Protein AF-A0A068RTN6-F1 (afdb_monomer)

Solvent-accessible surface area (backbone atoms only — not comparable to full-atom values): 18564 Å² total; per-residue (Å²): 133,87,82,90,82,88,88,78,90,79,86,88,81,88,90,86,81,79,85,81,92,81,84,91,81,90,83,84,84,83,82,92,77,91,77,90,82,90,79,81,89,78,81,76,78,73,76,80,74,78,70,85,83,72,58,65,70,59,55,52,50,49,55,50,52,51,49,54,52,50,51,51,49,50,54,51,52,50,50,53,52,51,50,54,56,49,63,71,66,50,88,75,77,52,70,68,55,55,56,52,48,52,60,46,50,57,50,50,53,50,49,50,52,50,53,51,52,57,46,75,76,41,102,64,98,66,83,78,83,76,68,75,70,85,63,46,44,30,40,40,31,27,78,47,82,77,77,98,52,61,65,68,47,62,47,50,33,48,73,68,58,42,80,54,67,35,20,30,36,75,42,68,64,43,73,67,49,52,58,50,48,68,66,44,46,95,37,45,48,42,31,68,62,45,68,68,52,50,45,47,46,45,69,77,46,32,29,30,71,56,95,88,37,84,40,69,68,81,53,44,66,68,40,29,78,75,33,38,95,77,72,31,51,41,67,68,48,51,45,49,29,56,70,64,50,40,96,60,30,69,58,56,49,66,52,42,49,58,29,74,44,49,80,56,56,68,74,56,58,63,48,52,58,50,49,71,64,73,50,77,78,87,64,80,81,66,82,51,64,46,55,61,50,48,69,46,21,109

pLDDT: mean 75.62, std 21.35, range [28.97, 96.38]

Foldseek 3Di:
DDDDDDDDDDDDDDDDDDDDDDDDDDDDDDDDDDDDDDDDDDPPPDDPPPPDDDDVVVVVVVVVVVVVVVVVVVVVVVVVVVVVVVVVVQPDDDVVNVVVVVVVVVVVVVVVVVVVVVPVVDDDDDDPPPVVLPKAKKKKFFADDCPPHDVVLCVLCVVQLNNDHGWIAIDIDDPVVVVSCVSNVVGMAMDGEDLVLLVCQLQVFWWFQDPNDTDHPDDLVVVCVQCVVVSRRGPVSLSVCSNSVDPCVVSSRNGTHTGRWANFDPVVVVVVVVVVVVVPPDDDPNDDPVNVRRVRRD

Nearest PDB structures (foldseek):
  8q87-assembly1_BF  TM=8.162E-01  e=2.695E-19  Gallus gallus
  8b2l-assembly1_q3  TM=7.891E-01  e=5.627E-19  Nicotiana tabacum
  8fkt-assembly1_SD  TM=7.787E-01  e=1.105E-18  Homo sapiens
  8p8u-assembly1_LK  TM=7.160E-01  e=3.036E-17  Saccharomyces cerevisiae
  8ia0-assembly1_CM  TM=6.348E-01  e=5.983E-19  Thermochaetoides thermophila DSM 1495

Structure (mmCIF, N/CA/C/O backbone):
data_AF-A0A068RTN6-F1
#
_entry.id   AF-A0A068RTN6-F1
#
loop_
_atom_site.group_PDB
_atom_site.id
_atom_site.type_symbol
_atom_site.label_atom_id
_atom_site.label_alt_id
_atom_site.label_comp_id
_atom_site.label_asym_id
_atom_site.label_entity_id
_atom_site.label_seq_id
_atom_site.pdbx_PDB_ins_code
_atom_site.Cartn_x
_atom_site.Cartn_y
_atom_site.Cartn_z
_atom_site.occupancy
_atom_site.B_iso_or_equiv
_atom_site.auth_seq_id
_atom_site.auth_comp_id
_atom_site.auth_asym_id
_atom_site.auth_atom_id
_atom_site.pdbx_PDB_model_num
ATOM 1 N N . MET A 1 1 ? -37.145 46.864 -20.598 1.00 44.88 1 MET A N 1
ATOM 2 C CA . MET A 1 1 ? -38.057 46.212 -19.637 1.00 44.88 1 MET A CA 1
ATOM 3 C C . MET A 1 1 ? -37.202 45.600 -18.519 1.00 44.88 1 MET A C 1
ATOM 5 O O . MET A 1 1 ? -36.746 44.483 -18.681 1.00 44.88 1 MET A O 1
ATOM 9 N N . VAL A 1 2 ? -36.784 46.260 -17.435 1.00 38.56 2 VAL A N 1
ATOM 10 C CA . VAL A 1 2 ? -37.154 47.549 -16.811 1.00 38.56 2 VAL A CA 1
ATOM 11 C C . VAL A 1 2 ? -38.647 47.688 -16.518 1.00 38.56 2 VAL A C 1
ATOM 13 O O . VAL A 1 2 ? -39.388 48.121 -17.389 1.00 38.56 2 VAL A O 1
ATOM 16 N N . HIS A 1 3 ? -39.036 47.254 -15.318 1.00 37.78 3 HIS A N 1
ATOM 17 C CA . HIS A 1 3 ? -39.884 47.914 -14.305 1.00 37.78 3 HIS A CA 1
ATOM 18 C C . HIS A 1 3 ? -39.910 46.931 -13.109 1.00 37.78 3 HIS A C 1
ATOM 20 O O . HIS A 1 3 ? -40.143 45.749 -13.321 1.00 37.78 3 HIS A O 1
ATOM 26 N N . SER A 1 4 ? -39.468 47.222 -11.881 1.00 36.88 4 SER A N 1
ATOM 27 C CA . SER A 1 4 ? -39.657 48.368 -10.973 1.00 36.88 4 SER A CA 1
ATOM 28 C C . SER A 1 4 ? -41.044 48.426 -10.316 1.00 36.88 4 SER A C 1
ATOM 30 O O . SER A 1 4 ? -41.956 49.028 -10.870 1.00 36.88 4 SER A O 1
ATOM 32 N N . GLN A 1 5 ? -41.152 47.879 -9.103 1.00 41.69 5 GLN A N 1
ATOM 33 C CA . GLN A 1 5 ? -41.970 48.374 -7.980 1.00 41.69 5 GLN A CA 1
ATOM 34 C C . GLN A 1 5 ? -41.520 47.584 -6.735 1.00 41.69 5 GLN A C 1
ATOM 36 O O . GLN A 1 5 ? -41.521 46.361 -6.734 1.00 41.69 5 GLN A O 1
ATOM 41 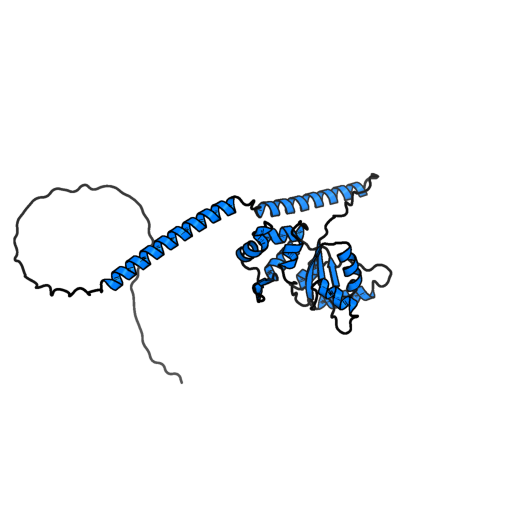N N . GLN A 1 6 ? -40.767 48.222 -5.836 1.00 38.94 6 GLN A N 1
ATOM 42 C CA . GLN A 1 6 ? -41.268 48.953 -4.662 1.00 38.94 6 GLN A CA 1
ATOM 43 C C . GLN A 1 6 ? -41.798 48.030 -3.554 1.00 38.94 6 GLN A C 1
ATOM 45 O O . GLN A 1 6 ? -42.938 47.590 -3.604 1.00 38.94 6 GLN A O 1
ATOM 50 N N . GLN A 1 7 ? -41.019 47.899 -2.478 1.00 41.38 7 GLN A N 1
ATOM 51 C CA . GLN A 1 7 ? -41.451 48.416 -1.176 1.00 41.38 7 GLN A CA 1
ATOM 52 C C . GLN A 1 7 ? -40.235 48.740 -0.295 1.00 41.38 7 GLN A C 1
ATOM 54 O O . GLN A 1 7 ? -39.154 48.175 -0.451 1.00 41.38 7 GLN A O 1
ATOM 59 N N . GLN A 1 8 ? -40.405 49.743 0.559 1.00 40.31 8 GLN A N 1
ATOM 60 C CA . GLN A 1 8 ? -39.373 50.401 1.358 1.00 40.31 8 GLN A CA 1
ATOM 61 C C . GLN A 1 8 ? -39.657 50.176 2.849 1.00 40.31 8 GLN A C 1
ATOM 63 O O . GLN A 1 8 ? -40.813 50.289 3.232 1.00 40.31 8 GLN A O 1
ATOM 68 N N . GLN A 1 9 ? -38.586 50.051 3.654 1.00 39.97 9 GLN A N 1
ATOM 69 C CA . GLN A 1 9 ? -38.482 50.599 5.028 1.00 39.97 9 GLN A CA 1
ATOM 70 C C . GLN A 1 9 ? -39.382 49.970 6.137 1.00 39.97 9 GLN A C 1
ATOM 72 O O . GLN A 1 9 ? -40.450 49.453 5.856 1.00 39.97 9 GLN A O 1
ATOM 77 N N . LEU A 1 10 ? -39.034 49.941 7.438 1.00 37.03 10 LEU A N 1
ATOM 78 C CA . LEU A 1 10 ? -37.830 50.323 8.212 1.00 37.03 10 LEU A CA 1
ATOM 79 C C . LEU A 1 10 ? -37.828 49.584 9.583 1.00 37.03 10 LEU A C 1
ATOM 81 O O . LEU A 1 10 ? -38.892 49.240 10.075 1.00 37.03 10 LEU A O 1
ATOM 85 N N . GLN A 1 11 ? -36.641 49.474 10.210 1.00 36.41 11 GLN A N 1
ATOM 86 C CA . GLN A 1 11 ? -36.369 49.447 11.676 1.00 36.41 11 GLN A CA 1
ATOM 87 C C . GLN A 1 11 ? -36.953 48.306 12.556 1.00 36.41 11 GLN A C 1
ATOM 89 O O . GLN A 1 11 ? -38.152 48.100 12.638 1.00 36.41 11 GLN A O 1
ATOM 94 N N . SER A 1 12 ? -36.075 47.472 13.143 1.00 31.28 12 SER A N 1
ATOM 95 C CA . SER A 1 12 ? -35.595 47.492 14.559 1.00 31.28 12 SER A CA 1
ATOM 96 C C . SER A 1 12 ? -36.450 46.555 15.452 1.00 31.28 12 SER A C 1
ATOM 98 O O . SER A 1 12 ? -37.583 46.267 15.105 1.00 31.28 12 SER A O 1
ATOM 100 N N . VAL A 1 13 ? -35.992 45.892 16.525 1.00 35.22 13 VAL A N 1
ATOM 101 C CA . VAL A 1 13 ? -34.983 46.184 17.565 1.00 35.22 13 VAL A CA 1
ATOM 102 C C . VAL A 1 13 ? -34.204 44.898 17.966 1.00 35.22 13 VAL A C 1
ATOM 104 O O . VAL A 1 13 ? -34.624 43.785 17.671 1.00 35.22 13 VAL A O 1
ATOM 107 N N . ALA A 1 14 ? -33.051 45.085 18.619 1.00 32.44 14 ALA A N 1
ATOM 108 C CA . ALA A 1 14 ? -32.064 44.117 19.133 1.00 32.44 14 ALA A CA 1
ATOM 109 C C . ALA A 1 14 ? -32.570 42.897 19.955 1.00 32.44 14 ALA A C 1
ATOM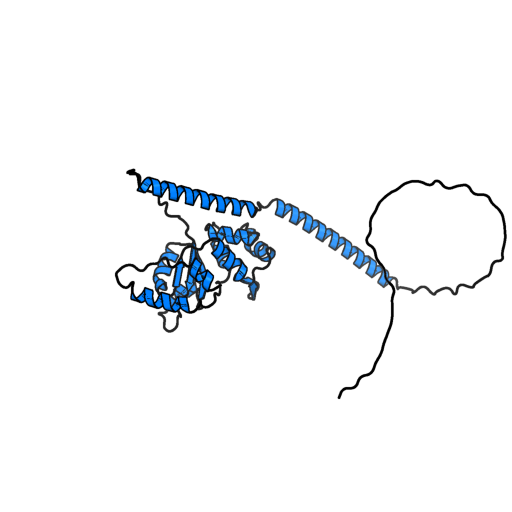 111 O O . ALA A 1 14 ? -33.680 42.922 20.472 1.00 32.44 14 ALA A O 1
ATOM 112 N N . PHE A 1 15 ? -31.684 41.914 20.227 1.00 28.97 15 PHE A N 1
ATOM 113 C CA . PHE A 1 15 ? -31.093 41.778 21.581 1.00 28.97 15 PHE A CA 1
ATOM 114 C C . PHE A 1 15 ? -29.848 40.868 21.700 1.00 28.97 15 PHE A C 1
ATOM 116 O O . PHE A 1 15 ? -29.641 39.938 20.925 1.00 28.97 15 PHE A O 1
ATOM 123 N N . ILE A 1 16 ? -29.025 41.187 22.712 1.00 36.09 16 ILE A N 1
ATOM 124 C CA . ILE A 1 16 ? -27.698 40.642 23.074 1.00 36.09 16 ILE A CA 1
ATOM 125 C C . ILE A 1 16 ? -27.728 40.476 24.618 1.00 36.09 16 ILE A C 1
ATOM 127 O O . ILE A 1 16 ? -28.212 41.367 25.309 1.00 36.09 16 ILE A O 1
ATOM 131 N N . SER A 1 17 ? -27.326 39.366 25.250 1.00 33.50 17 SER A N 1
ATOM 132 C CA . SER A 1 17 ? -25.929 38.912 25.381 1.00 33.50 17 SER A CA 1
ATOM 133 C C . SER A 1 17 ? -25.796 37.429 25.782 1.00 33.50 17 SER A C 1
ATOM 135 O O . SER A 1 17 ? -26.765 36.761 26.129 1.00 33.50 17 SER A O 1
ATOM 137 N N . CYS A 1 18 ? -24.551 36.950 25.817 1.00 32.25 18 CYS A N 1
ATOM 138 C CA . CYS A 1 18 ? -24.090 35.806 26.604 1.00 32.25 18 CYS A CA 1
ATOM 139 C C . CYS A 1 18 ? -24.438 35.868 28.113 1.00 32.25 18 CYS A C 1
ATOM 141 O O . CYS A 1 18 ? -24.550 36.940 28.702 1.00 32.25 18 CYS A O 1
ATOM 143 N N . CYS A 1 19 ? -24.426 34.687 28.745 1.00 35.31 19 CYS A N 1
ATOM 144 C CA . CYS A 1 19 ? -24.025 34.436 30.144 1.00 35.31 19 CYS A CA 1
ATOM 145 C C . CYS A 1 19 ? -22.743 35.217 30.554 1.00 35.31 19 CYS A C 1
ATOM 147 O O . CYS A 1 19 ? -21.896 35.431 29.681 1.00 35.31 19 CYS A O 1
ATOM 149 N N . PRO A 1 20 ? -22.519 35.554 31.852 1.00 43.19 20 PRO A N 1
ATOM 150 C CA . PRO A 1 20 ? -22.171 34.505 32.824 1.00 43.19 20 PRO A CA 1
ATOM 151 C C . PRO A 1 20 ? -22.605 34.670 34.298 1.00 43.19 20 PRO A C 1
ATOM 153 O O . PRO A 1 20 ? -22.901 35.744 34.807 1.00 43.19 20 PRO A O 1
ATOM 156 N N . SER A 1 21 ? -22.526 33.529 34.988 1.00 38.50 21 SER A N 1
ATOM 157 C CA . SER A 1 21 ? -22.475 33.345 36.446 1.00 38.50 21 SER A CA 1
ATOM 158 C C . SER A 1 21 ? -21.591 34.355 37.190 1.00 38.50 21 SER A C 1
ATOM 160 O O . SER A 1 21 ? -20.412 34.478 36.859 1.00 38.50 21 SER A O 1
ATOM 162 N N . SER A 1 22 ? -22.102 34.935 38.285 1.00 34.31 22 SER A N 1
ATOM 163 C CA . SER A 1 22 ? -21.382 35.012 39.572 1.00 34.31 22 SER A CA 1
ATOM 164 C C . SER A 1 22 ? -22.280 35.517 40.723 1.00 34.31 22 SER A C 1
ATOM 166 O O . SER A 1 22 ? -23.360 36.046 40.491 1.00 34.31 22 SER A O 1
ATOM 168 N N . TYR A 1 23 ? -21.792 35.339 41.957 1.00 39.31 23 TYR A N 1
ATOM 169 C CA . TYR A 1 23 ? -22.288 35.883 43.234 1.00 39.31 23 TYR A CA 1
ATOM 170 C C . TYR A 1 23 ? -23.652 35.429 43.779 1.00 39.31 23 TYR A C 1
ATOM 172 O O . TYR A 1 23 ? -24.703 36.018 43.554 1.00 39.31 23 TYR A O 1
ATOM 180 N N . ALA A 1 24 ? -23.569 34.450 44.684 1.00 39.75 24 ALA A N 1
ATOM 181 C CA . ALA A 1 24 ? -24.493 34.330 45.803 1.00 39.75 24 ALA A CA 1
ATOM 182 C C . ALA A 1 24 ? -24.122 35.326 46.918 1.00 39.75 24 ALA A C 1
ATOM 184 O O . ALA A 1 24 ? -22.933 35.462 47.221 1.00 39.75 24 ALA A O 1
ATOM 185 N N . LYS A 1 25 ? -25.142 35.922 47.558 1.00 39.44 25 LYS A N 1
ATOM 186 C CA . LYS A 1 25 ? -25.285 36.279 48.993 1.00 39.44 25 LYS A CA 1
ATOM 187 C C . LYS A 1 25 ? -26.151 37.531 49.176 1.00 39.44 25 LYS A C 1
ATOM 189 O O . LYS A 1 25 ? -26.137 38.419 48.335 1.00 39.44 25 LYS A O 1
ATOM 194 N N . PHE A 1 26 ? -26.733 37.607 50.376 1.00 38.22 26 PHE A N 1
ATOM 195 C CA . PHE A 1 26 ? -27.259 38.806 51.034 1.00 38.22 26 PHE A CA 1
ATOM 196 C C . PHE A 1 26 ? -28.654 39.269 50.580 1.00 38.22 26 PHE A C 1
ATOM 198 O O . PHE A 1 26 ? -28.815 39.767 49.474 1.00 38.22 26 PHE A O 1
ATOM 205 N N . TRP A 1 27 ? -29.643 39.058 51.458 1.00 39.50 27 TRP A N 1
ATOM 206 C CA . TRP A 1 27 ? -30.611 40.035 51.995 1.00 39.50 27 TRP A CA 1
ATOM 207 C C . TRP A 1 27 ? -31.752 39.258 52.677 1.00 39.50 27 TRP A C 1
ATOM 209 O O . TRP A 1 27 ? -32.522 38.564 52.014 1.00 39.50 27 TRP A O 1
ATOM 219 N N . ASP A 1 28 ? -31.830 39.350 54.006 1.00 37.94 28 ASP A N 1
ATOM 220 C CA . ASP A 1 28 ? -32.907 38.760 54.813 1.00 37.94 28 ASP A CA 1
ATOM 221 C C . ASP A 1 28 ? -34.218 39.570 54.682 1.00 37.94 28 ASP A C 1
ATOM 223 O O . ASP A 1 28 ? -34.170 40.776 54.415 1.00 37.94 28 ASP A O 1
ATOM 227 N N . PRO A 1 29 ? -35.403 38.952 54.863 1.00 58.12 29 PRO A N 1
ATOM 228 C CA . PRO A 1 29 ? -36.685 39.630 54.674 1.00 58.12 29 PRO A CA 1
ATOM 229 C C . PRO A 1 29 ? -37.102 40.478 55.898 1.00 58.12 29 PRO A C 1
ATOM 231 O O . PRO A 1 29 ? -37.049 39.984 57.027 1.00 58.12 29 PRO A O 1
ATOM 234 N N . PRO A 1 30 ? -37.597 41.718 55.710 1.00 52.94 30 PRO A N 1
ATOM 235 C CA . PRO A 1 30 ? -38.242 42.491 56.772 1.00 52.94 30 PRO A CA 1
ATOM 236 C C . PRO A 1 30 ? -39.705 42.043 57.009 1.00 52.94 30 PRO A C 1
ATOM 238 O O . PRO A 1 30 ? -40.315 41.420 56.136 1.00 52.94 30 PRO A O 1
ATOM 241 N N . PRO A 1 31 ? -40.280 42.323 58.197 1.00 48.31 31 PRO A N 1
ATOM 242 C CA . PRO A 1 31 ? -41.455 41.610 58.700 1.00 48.31 31 PRO A CA 1
ATOM 243 C C . PRO A 1 31 ? -42.811 42.148 58.218 1.00 48.31 31 PRO A C 1
ATOM 245 O O . PRO A 1 31 ? -42.971 43.314 57.860 1.00 48.31 31 PRO A O 1
ATOM 248 N N . PHE A 1 32 ? -43.816 41.273 58.309 1.00 38.72 32 PHE A N 1
ATOM 249 C CA . PHE A 1 32 ? -45.231 41.577 58.106 1.00 38.72 32 PHE A CA 1
ATOM 250 C C . PHE A 1 32 ? -45.738 42.678 59.051 1.00 38.72 32 PHE A C 1
ATOM 252 O O . PHE A 1 32 ? -45.597 42.572 60.270 1.00 38.72 32 PHE A O 1
ATOM 259 N N . LEU A 1 33 ? -46.468 43.646 58.494 1.00 43.72 33 LEU A N 1
ATOM 260 C CA . LEU A 1 33 ? -47.461 44.443 59.214 1.00 43.72 33 LEU A CA 1
ATOM 261 C C . LEU A 1 33 ? -48.783 44.396 58.442 1.00 43.72 33 LEU A C 1
ATOM 263 O O . LEU A 1 33 ? -48.839 44.729 57.260 1.00 43.72 33 LEU A O 1
ATOM 267 N N . ASN A 1 34 ? -49.842 43.955 59.120 1.00 43.91 34 ASN A N 1
ATOM 268 C CA . ASN A 1 34 ? -51.185 43.871 58.555 1.00 43.91 34 ASN A CA 1
ATOM 269 C C . ASN A 1 34 ? -51.819 45.263 58.442 1.00 43.91 34 ASN A C 1
ATOM 271 O O . ASN A 1 34 ? -51.864 45.995 59.431 1.00 43.91 34 ASN A O 1
ATOM 275 N N . SER A 1 35 ? -52.483 45.548 57.323 1.00 35.19 35 SER A N 1
ATOM 276 C CA . SER A 1 35 ? -53.719 46.331 57.366 1.00 35.19 35 SER A CA 1
ATOM 277 C C . SER A 1 35 ? -54.722 45.836 56.322 1.00 35.19 35 SER A C 1
ATOM 279 O O . SER A 1 35 ? -54.377 45.450 55.206 1.00 35.19 35 SER A O 1
ATOM 281 N N . PHE A 1 36 ? -55.984 45.782 56.741 1.00 42.81 36 PHE A N 1
ATOM 282 C CA . PHE A 1 36 ? -57.127 45.448 55.899 1.00 42.81 36 PHE A CA 1
ATOM 283 C C . PHE A 1 36 ? -57.374 46.563 54.881 1.00 42.81 36 PHE A C 1
ATOM 285 O O . PHE A 1 36 ? -57.468 47.711 55.297 1.00 42.81 36 PHE A O 1
ATOM 292 N N . TYR A 1 37 ? -57.674 46.213 53.627 1.00 43.81 37 TYR A N 1
ATOM 293 C CA . TYR A 1 37 ? -58.760 46.861 52.882 1.00 43.81 37 TYR A CA 1
ATOM 294 C C . TYR A 1 37 ? -59.428 45.861 51.935 1.00 43.81 37 TYR A C 1
ATOM 296 O O . TYR A 1 37 ? -58.786 45.236 51.094 1.00 43.81 37 TYR A O 1
ATOM 304 N N . SER A 1 38 ? -60.738 45.703 52.098 1.00 44.56 38 SER A N 1
ATOM 305 C CA . SER A 1 38 ? -61.598 44.852 51.279 1.00 44.56 38 SER A CA 1
ATOM 306 C C . SER A 1 38 ? -62.104 45.602 50.047 1.00 44.56 38 SER A C 1
ATOM 308 O O . SER A 1 38 ? -62.716 46.661 50.195 1.00 44.56 38 SER A O 1
ATOM 310 N N . LEU A 1 39 ? -61.953 45.019 48.858 1.00 43.75 39 LEU A N 1
ATOM 311 C CA . LEU A 1 39 ? -62.672 45.421 47.645 1.00 43.75 39 LEU A CA 1
ATOM 312 C C . LEU A 1 39 ? -63.249 44.178 46.936 1.00 43.75 39 LEU A C 1
ATOM 314 O O . LEU A 1 39 ? -62.760 43.069 47.167 1.00 43.75 39 LEU A O 1
ATOM 318 N N . PRO A 1 40 ? -64.356 44.324 46.181 1.00 45.12 40 PRO A N 1
ATOM 319 C CA . PRO A 1 40 ? -65.332 43.248 46.030 1.00 45.12 40 PRO A CA 1
ATOM 320 C C . PRO A 1 40 ? -64.995 42.203 44.962 1.00 45.12 40 PRO A C 1
ATOM 322 O O . PRO A 1 40 ? -64.323 42.461 43.965 1.00 45.12 40 PRO A O 1
ATOM 325 N N . LEU A 1 41 ? -65.561 41.016 45.176 1.00 42.28 41 LEU A N 1
ATOM 326 C CA . LEU A 1 41 ? -65.465 39.842 44.318 1.00 42.28 41 LEU A CA 1
ATOM 327 C C . LEU A 1 41 ? -66.185 40.073 42.973 1.00 42.28 41 LEU A C 1
ATOM 329 O O . LEU A 1 41 ? -67.397 39.885 42.870 1.00 42.28 41 LEU A O 1
ATOM 333 N N . ILE A 1 42 ? -65.448 40.453 41.927 1.00 46.66 42 ILE A N 1
ATOM 334 C CA . ILE A 1 42 ? -65.961 40.427 40.550 1.00 46.66 42 ILE A CA 1
ATOM 335 C C . ILE A 1 42 ? -65.897 38.979 40.060 1.00 46.66 42 ILE A C 1
ATOM 337 O O . ILE A 1 42 ? -64.823 38.461 39.758 1.00 46.66 42 ILE A O 1
ATOM 341 N N . SER A 1 43 ? -67.052 38.318 39.975 1.00 44.88 43 SER A N 1
ATOM 342 C CA . SER A 1 43 ? -67.176 36.973 39.413 1.00 44.88 43 SER A CA 1
ATOM 343 C C . SER A 1 43 ? -67.067 37.006 37.886 1.00 44.88 43 SER A C 1
ATOM 345 O O . SER A 1 43 ? -68.051 36.880 37.156 1.00 44.88 43 SER A O 1
ATOM 347 N N . THR A 1 44 ? -65.841 37.119 37.372 1.00 43.00 44 THR A N 1
ATOM 348 C CA . THR A 1 44 ? -65.567 36.668 36.007 1.00 43.00 44 THR A CA 1
ATOM 349 C C . THR A 1 44 ? -65.834 35.169 35.956 1.00 43.00 44 THR A C 1
ATOM 351 O O . THR A 1 44 ? -65.053 34.384 36.493 1.00 43.00 44 THR A O 1
ATOM 354 N N . MET A 1 45 ? -66.939 34.765 35.327 1.00 46.28 45 MET A N 1
ATOM 355 C CA . MET A 1 45 ? -67.154 33.366 34.975 1.00 46.28 45 MET A CA 1
ATOM 356 C C . MET A 1 45 ? -66.068 32.954 33.981 1.00 46.28 45 MET A C 1
ATOM 358 O O . MET A 1 45 ? -66.167 33.223 32.782 1.00 46.28 45 MET A O 1
ATOM 362 N N . GLU A 1 46 ? -65.011 32.318 34.484 1.00 54.66 46 GLU A N 1
ATOM 363 C CA . GLU A 1 46 ? -64.067 31.608 33.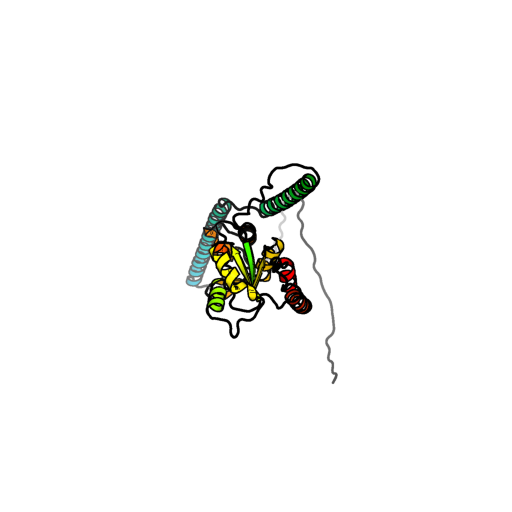637 1.00 54.66 46 GLU A CA 1
ATOM 364 C C . GLU A 1 46 ? -64.841 30.513 32.905 1.00 54.66 46 GLU A C 1
ATOM 366 O O . GLU A 1 46 ? -65.297 29.540 33.504 1.00 54.66 46 GLU A O 1
ATOM 371 N N . SER A 1 47 ? -65.017 30.685 31.594 1.00 56.00 47 SER A N 1
ATOM 372 C CA . SER A 1 47 ? -65.523 29.605 30.752 1.00 56.00 47 SER A CA 1
ATOM 373 C C . SER A 1 47 ? -64.587 28.407 30.899 1.00 56.00 47 SER A C 1
ATOM 375 O O . SER A 1 47 ? -63.404 28.494 30.558 1.00 56.00 47 SER A O 1
ATOM 377 N N . GLU A 1 48 ? -65.105 27.301 31.438 1.00 60.88 48 GLU A N 1
ATOM 378 C CA . GLU A 1 48 ? -64.329 26.080 31.634 1.00 60.88 48 GLU A CA 1
ATOM 379 C C . GLU A 1 48 ? -63.741 25.639 30.289 1.00 60.88 48 GLU A C 1
ATOM 381 O O . GLU A 1 48 ? -64.439 25.138 29.401 1.00 60.88 48 GLU A O 1
ATOM 386 N N . LYS A 1 49 ? -62.431 25.850 30.117 1.00 61.56 49 LYS A N 1
ATOM 387 C CA . LYS A 1 49 ? -61.710 25.440 28.912 1.00 61.56 49 LYS A CA 1
ATOM 388 C C . LYS A 1 49 ? -61.726 23.922 28.857 1.00 61.56 49 LYS A C 1
ATOM 390 O O . LYS A 1 49 ? -60.912 23.268 29.506 1.00 61.56 49 LYS A O 1
ATOM 395 N N . LYS A 1 50 ? -62.664 23.380 28.077 1.00 58.50 50 LYS A N 1
ATOM 396 C CA . LYS A 1 50 ? -62.867 21.946 27.855 1.00 58.50 50 LYS A CA 1
ATOM 397 C C . LYS A 1 50 ? -61.519 21.294 27.535 1.00 58.50 50 LYS A C 1
ATOM 399 O O . LYS A 1 50 ? -60.968 21.492 26.452 1.00 58.50 50 LYS A O 1
ATOM 404 N N . LEU A 1 51 ? -60.956 20.574 28.507 1.00 65.06 51 LEU A N 1
ATOM 405 C CA . LEU A 1 51 ? -59.631 19.977 28.372 1.00 65.06 51 LEU A CA 1
ATOM 406 C C . LEU A 1 51 ? -59.654 18.975 27.215 1.00 65.06 51 LEU A C 1
ATOM 408 O O . LEU A 1 51 ? -60.565 18.151 27.124 1.00 65.06 51 LEU A O 1
ATOM 412 N N . ASN A 1 52 ? -58.650 19.038 26.336 1.00 72.88 52 ASN A N 1
ATOM 413 C CA . ASN A 1 52 ? -58.531 18.110 25.213 1.00 72.88 52 ASN A CA 1
ATOM 414 C C . ASN A 1 52 ? -58.417 16.674 25.742 1.00 72.88 52 ASN A C 1
ATOM 416 O O . ASN A 1 52 ? -57.364 16.259 26.231 1.00 72.88 52 ASN A O 1
ATOM 420 N N . TYR A 1 53 ? -59.511 15.917 25.638 1.00 76.75 53 TYR A N 1
ATOM 421 C CA . TYR A 1 53 ? -59.592 14.540 26.105 1.00 76.75 53 TYR A CA 1
ATOM 422 C C . TYR A 1 53 ? -58.729 13.636 25.216 1.00 76.75 53 TYR A C 1
ATOM 424 O O . TYR A 1 53 ? -59.131 13.219 24.130 1.00 76.75 53 TYR A O 1
ATOM 432 N N . VAL A 1 54 ? -57.510 13.347 25.672 1.00 79.75 54 VAL A N 1
ATOM 433 C CA . VAL A 1 54 ? -56.619 12.392 25.007 1.00 79.75 54 VAL A CA 1
ATOM 434 C C . VAL A 1 54 ? -57.050 10.977 25.403 1.00 79.75 54 VAL A C 1
ATOM 436 O O . VAL A 1 54 ? -57.036 10.664 26.595 1.00 79.75 54 VAL A O 1
ATOM 439 N N . PRO A 1 55 ? -57.392 10.092 24.447 1.00 85.75 55 PRO A N 1
ATOM 440 C CA . PRO A 1 55 ? -57.846 8.747 24.771 1.00 85.75 55 PRO A CA 1
ATOM 441 C C . PRO A 1 55 ? -56.752 7.950 25.488 1.00 85.75 55 PRO A C 1
ATOM 443 O O . PRO A 1 55 ? -55.576 7.962 25.108 1.00 85.75 55 PRO A O 1
ATOM 446 N N . GLU A 1 56 ? -57.161 7.207 26.515 1.00 84.00 56 GLU A N 1
ATOM 447 C CA . GLU A 1 56 ? -56.274 6.481 27.430 1.00 84.00 56 GLU A CA 1
ATOM 448 C C . GLU A 1 56 ? -55.327 5.502 26.704 1.00 84.00 56 GLU A C 1
ATOM 450 O O . GLU A 1 56 ? -54.184 5.291 27.114 1.00 84.00 56 GLU A O 1
ATOM 455 N N . THR A 1 57 ? -55.764 4.949 25.570 1.00 86.25 57 THR A N 1
ATOM 456 C CA . THR A 1 57 ? -54.973 4.059 24.707 1.00 86.25 57 THR A CA 1
ATOM 457 C C . THR A 1 57 ? -53.738 4.744 24.112 1.00 86.25 57 THR A C 1
ATOM 459 O O . THR A 1 57 ? -52.679 4.118 24.025 1.00 86.25 57 THR A O 1
ATOM 462 N N . LEU A 1 58 ? -53.818 6.034 23.759 1.00 85.88 58 LEU A N 1
ATOM 463 C CA . LEU A 1 58 ? -52.661 6.813 23.304 1.00 85.88 58 LEU A CA 1
ATOM 464 C C . LEU A 1 58 ? -51.708 7.125 24.462 1.00 85.88 58 LEU A C 1
ATOM 466 O O . LEU A 1 58 ? -50.495 7.055 24.278 1.00 85.88 58 LEU A O 1
ATOM 470 N N . LEU A 1 59 ? -52.231 7.401 25.660 1.00 85.38 59 LEU A N 1
ATOM 471 C CA . LEU A 1 59 ? -51.412 7.612 26.860 1.00 85.38 59 LEU A CA 1
ATOM 472 C C . LEU A 1 59 ? -50.661 6.331 27.263 1.00 85.38 59 LEU A C 1
ATOM 474 O O . LEU A 1 59 ? -49.475 6.390 27.586 1.00 85.38 59 LEU A O 1
ATOM 478 N N . LYS A 1 60 ? -51.312 5.163 27.172 1.00 88.81 60 LYS A N 1
ATOM 479 C CA . LYS A 1 60 ? -50.681 3.846 27.373 1.00 88.81 60 LYS A CA 1
ATOM 480 C C . LYS A 1 60 ? -49.580 3.584 26.334 1.00 88.81 60 LYS A C 1
ATOM 482 O O . LYS A 1 60 ? -48.470 3.226 26.721 1.00 88.81 60 LYS A O 1
ATOM 487 N N . LYS A 1 61 ? -49.831 3.844 25.042 1.00 91.38 61 LYS A N 1
ATOM 488 C CA . LYS A 1 61 ? -48.812 3.716 23.976 1.00 91.38 61 LYS A CA 1
ATOM 489 C C . LYS A 1 61 ? -47.618 4.662 24.168 1.00 91.38 61 LYS A C 1
ATOM 491 O O . LYS A 1 61 ? -46.486 4.220 24.006 1.00 91.38 61 LYS A O 1
ATOM 496 N N . ARG A 1 62 ? -47.841 5.924 24.560 1.00 91.06 62 ARG A N 1
ATOM 497 C CA . ARG A 1 62 ? -46.756 6.878 24.874 1.00 91.06 62 ARG A CA 1
ATOM 498 C C . ARG A 1 62 ? -45.867 6.360 26.004 1.00 91.06 62 ARG A C 1
ATOM 500 O O . ARG A 1 62 ? -44.669 6.230 25.794 1.00 91.06 62 ARG A O 1
ATOM 507 N N . LYS A 1 63 ? -46.457 5.926 27.125 1.00 93.50 63 LYS A N 1
ATOM 508 C CA . LYS A 1 63 ? -45.714 5.340 28.257 1.00 93.50 63 LYS A CA 1
ATOM 509 C C . LYS A 1 63 ? -44.914 4.087 27.877 1.00 93.50 63 LYS A C 1
ATOM 511 O O . LYS A 1 63 ? -43.817 3.896 28.393 1.00 93.50 63 LYS A O 1
ATOM 516 N N . ILE A 1 64 ? -45.435 3.232 26.991 1.00 93.44 64 ILE A N 1
ATOM 517 C CA . ILE A 1 64 ? -44.700 2.059 26.479 1.00 93.44 64 ILE A CA 1
ATOM 518 C C . ILE A 1 64 ? -43.508 2.503 25.620 1.00 93.44 64 ILE A C 1
ATOM 520 O O . ILE A 1 64 ? -42.395 2.038 25.846 1.00 93.44 64 ILE A O 1
ATOM 524 N N . ASN A 1 65 ? -43.713 3.440 24.691 1.00 92.75 65 ASN A N 1
ATOM 525 C CA . ASN A 1 65 ? -42.646 3.954 23.830 1.00 92.75 65 ASN A CA 1
ATOM 526 C C . ASN A 1 65 ? -41.563 4.705 24.626 1.00 92.75 65 ASN A C 1
ATOM 528 O O . ASN A 1 65 ? -40.381 4.548 24.339 1.00 92.75 65 ASN A O 1
ATOM 532 N N . GLU A 1 66 ? -41.948 5.482 25.641 1.00 92.31 66 GLU A N 1
ATOM 533 C CA . GLU A 1 66 ? -41.033 6.168 26.563 1.00 92.31 66 GLU A CA 1
ATOM 534 C C . GLU A 1 66 ? -40.181 5.166 27.353 1.00 92.31 66 GLU A C 1
ATOM 536 O O . GLU A 1 66 ? -38.960 5.308 27.398 1.00 92.31 66 GLU A O 1
ATOM 541 N N . ARG A 1 67 ? -40.791 4.109 27.912 1.00 91.88 67 ARG A N 1
ATOM 542 C CA . ARG A 1 67 ? -40.063 3.028 28.602 1.00 91.88 67 ARG A CA 1
ATOM 543 C C . ARG A 1 67 ? -39.100 2.306 27.664 1.00 91.88 67 ARG A C 1
ATOM 545 O O . ARG A 1 67 ? -37.918 2.222 27.977 1.00 91.88 67 ARG A O 1
ATOM 552 N N . ALA A 1 68 ? -39.563 1.892 26.485 1.00 92.38 68 ALA A N 1
ATOM 553 C CA . ALA A 1 68 ? -38.723 1.236 25.485 1.00 92.38 68 ALA A CA 1
ATOM 554 C C . ALA A 1 68 ? -37.561 2.134 25.014 1.00 92.38 68 ALA A C 1
ATOM 556 O O . ALA A 1 68 ? -36.450 1.650 24.804 1.00 92.38 68 ALA A O 1
ATOM 557 N N . ALA A 1 69 ? -37.777 3.449 24.889 1.00 92.62 69 ALA A N 1
ATOM 558 C CA . ALA A 1 69 ? -36.722 4.405 24.558 1.00 92.62 69 ALA A CA 1
ATOM 559 C C . ALA A 1 69 ? -35.686 4.547 25.688 1.00 92.62 69 ALA A C 1
ATOM 561 O O . ALA A 1 69 ? -34.485 4.581 25.410 1.00 92.62 69 ALA A O 1
ATOM 562 N N . VAL A 1 70 ? -36.126 4.585 26.952 1.00 93.50 70 VAL A N 1
ATOM 563 C CA . VAL A 1 70 ? -35.242 4.612 28.130 1.00 93.50 70 VAL A CA 1
ATOM 564 C C . VAL A 1 70 ? -34.442 3.312 28.248 1.00 93.50 70 VAL A C 1
ATOM 566 O O . VAL A 1 70 ? -33.223 3.367 28.399 1.00 93.50 70 VAL A O 1
ATOM 569 N N . GLU A 1 71 ? -35.084 2.153 28.109 1.00 92.81 71 GLU A N 1
ATOM 570 C CA . GLU A 1 71 ? -34.435 0.836 28.141 1.00 92.81 71 GLU A CA 1
ATOM 571 C C . GLU A 1 71 ? -33.416 0.686 27.001 1.00 92.81 71 GLU A C 1
ATOM 573 O O . GLU A 1 71 ? -32.263 0.328 27.242 1.00 92.81 71 GLU A O 1
ATOM 578 N N . ALA A 1 72 ? -33.777 1.059 25.768 1.00 91.81 72 ALA A N 1
ATOM 579 C CA . ALA A 1 72 ? -32.853 1.052 24.635 1.00 91.81 72 ALA A CA 1
ATOM 580 C C . ALA A 1 72 ? -31.675 2.025 24.834 1.00 91.81 72 ALA A C 1
ATOM 582 O O . ALA A 1 72 ? -30.544 1.715 24.450 1.00 91.81 72 ALA A O 1
ATOM 583 N N . ALA A 1 73 ? -31.898 3.190 25.454 1.00 91.94 73 ALA A N 1
ATOM 584 C CA . ALA A 1 73 ? -30.830 4.128 25.796 1.00 91.94 73 ALA A CA 1
ATOM 585 C C . ALA A 1 73 ? -29.889 3.564 26.877 1.00 91.94 73 ALA A C 1
ATOM 587 O O . ALA A 1 73 ? -28.668 3.674 26.737 1.00 91.94 73 ALA A O 1
ATOM 588 N N . GLN A 1 74 ? -30.430 2.909 27.910 1.00 93.25 74 GLN A N 1
ATOM 589 C CA . GLN A 1 74 ? -29.654 2.232 28.954 1.00 93.25 74 GLN A CA 1
ATOM 590 C C . GLN A 1 74 ? -28.821 1.082 28.372 1.00 93.25 74 GLN A C 1
ATOM 592 O O . GLN A 1 74 ? -27.604 1.056 28.564 1.00 93.25 74 GLN A O 1
ATOM 597 N N . GLN A 1 75 ? -29.429 0.195 27.578 1.00 91.38 75 GLN A N 1
ATOM 598 C CA . GLN A 1 75 ? -28.735 -0.912 26.910 1.00 91.38 75 GLN A CA 1
ATOM 599 C C . GLN A 1 75 ? -27.619 -0.409 25.982 1.00 91.38 75 GLN A C 1
ATOM 601 O O . GLN A 1 75 ? -26.490 -0.898 26.051 1.00 91.38 75 GLN A O 1
ATOM 606 N N . ARG A 1 76 ? -27.876 0.625 25.165 1.00 88.56 76 ARG A N 1
ATOM 607 C CA . ARG A 1 76 ? -26.843 1.264 24.325 1.00 88.56 76 ARG A CA 1
ATOM 608 C C . ARG A 1 76 ? -25.712 1.862 25.165 1.00 88.56 76 ARG A C 1
ATOM 610 O O . ARG A 1 76 ? -24.544 1.708 24.807 1.00 88.56 76 ARG A O 1
ATOM 617 N N . ALA A 1 77 ? -26.025 2.514 26.286 1.00 90.12 77 ALA A N 1
ATOM 618 C CA . ALA A 1 77 ? -25.019 3.068 27.189 1.00 90.12 77 ALA A CA 1
ATOM 619 C C . ALA A 1 77 ? -24.170 1.972 27.859 1.00 90.12 77 ALA A C 1
ATOM 621 O O . ALA A 1 77 ? -22.955 2.132 27.984 1.00 90.12 77 ALA A O 1
ATOM 622 N N . GLU A 1 78 ? -24.769 0.848 28.255 1.00 91.31 78 GLU A N 1
ATOM 623 C CA . GLU A 1 78 ? -24.043 -0.307 28.788 1.00 91.31 78 GLU A CA 1
ATOM 624 C C . GLU A 1 78 ? -23.161 -0.989 27.750 1.00 91.31 78 GLU A C 1
ATOM 626 O O . GLU A 1 78 ? -21.992 -1.252 28.034 1.00 91.31 78 GLU A O 1
ATOM 631 N N . MET A 1 79 ? -23.679 -1.242 26.548 1.00 87.00 79 MET A N 1
ATOM 632 C CA . MET A 1 79 ? -22.899 -1.828 25.457 1.00 87.00 79 MET A CA 1
ATOM 633 C C . MET A 1 79 ? -21.711 -0.931 25.107 1.00 87.00 79 MET A C 1
ATOM 635 O O . MET A 1 79 ? -20.581 -1.412 25.071 1.00 87.00 79 MET A O 1
ATOM 639 N N . ARG A 1 80 ? -21.917 0.390 25.015 1.00 85.12 80 ARG A N 1
ATOM 640 C CA . ARG A 1 80 ? -20.838 1.367 24.803 1.00 85.12 80 ARG A CA 1
ATOM 641 C C . ARG A 1 80 ? -19.823 1.393 25.957 1.00 85.12 80 ARG A C 1
ATOM 643 O O . ARG A 1 80 ? -18.628 1.549 25.712 1.00 85.12 80 ARG A O 1
ATOM 650 N N . LYS A 1 81 ? -20.252 1.202 27.215 1.00 86.00 81 LYS A N 1
ATOM 651 C CA . LYS A 1 81 ? -19.348 1.039 28.377 1.00 86.00 81 LYS A CA 1
ATOM 652 C C . LYS A 1 81 ? -18.543 -0.266 28.301 1.00 86.00 81 LYS A C 1
ATOM 654 O O . LYS A 1 81 ? -17.348 -0.240 28.593 1.00 86.00 81 LYS A O 1
ATOM 659 N N . LYS A 1 82 ? -19.167 -1.388 27.920 1.00 86.00 82 LYS A N 1
ATOM 660 C CA . LYS A 1 82 ? -18.516 -2.704 27.757 1.00 86.00 82 LYS A CA 1
ATOM 661 C C . LYS A 1 82 ? -17.491 -2.659 26.615 1.00 86.00 82 LYS A C 1
ATOM 663 O O . LYS A 1 82 ? -16.328 -2.973 26.849 1.00 86.00 82 LYS A O 1
ATOM 668 N N . GLN A 1 83 ? -17.878 -2.138 25.450 1.00 78.00 83 GLN A N 1
ATOM 669 C CA . GLN A 1 83 ? -16.995 -1.895 24.300 1.00 78.00 83 GLN A CA 1
ATOM 670 C C . GLN A 1 83 ? -15.810 -0.992 24.668 1.00 78.00 83 GLN A C 1
ATOM 672 O O . GLN A 1 83 ? -14.669 -1.374 24.437 1.00 78.00 83 GLN A O 1
ATOM 677 N N . ARG A 1 84 ? -16.040 0.146 25.344 1.00 74.25 84 ARG A N 1
ATOM 678 C CA . ARG A 1 84 ? -14.954 1.038 25.797 1.00 74.25 84 ARG A CA 1
ATOM 679 C C . ARG A 1 84 ? -13.983 0.361 26.772 1.00 74.25 84 ARG A C 1
ATOM 681 O O . ARG A 1 84 ? -12.798 0.669 26.754 1.00 74.25 84 ARG A O 1
ATOM 688 N N . LYS A 1 85 ? -14.456 -0.545 27.636 1.00 75.38 85 LYS A N 1
ATOM 689 C CA . LYS A 1 85 ? -13.580 -1.343 28.516 1.00 75.38 85 LYS A CA 1
ATOM 690 C C . LYS A 1 85 ? -12.794 -2.412 27.747 1.00 75.38 85 LYS A C 1
ATOM 692 O O . LYS A 1 85 ? -11.678 -2.720 28.150 1.00 75.38 85 LYS A O 1
ATOM 697 N N . ALA A 1 86 ? -13.355 -2.962 26.670 1.00 72.00 86 ALA A N 1
ATOM 698 C CA . ALA A 1 86 ? -12.672 -3.918 25.801 1.00 72.00 86 ALA A CA 1
ATOM 699 C C . ALA A 1 86 ? -11.583 -3.241 24.949 1.00 72.00 86 ALA A C 1
ATOM 701 O O . ALA A 1 86 ? -10.442 -3.694 24.971 1.00 72.00 86 ALA A O 1
ATOM 702 N N . SER A 1 87 ? -11.880 -2.103 24.310 1.00 65.19 87 SER A N 1
ATOM 703 C CA . SER A 1 87 ? -10.900 -1.357 23.500 1.00 65.19 87 SER A CA 1
ATOM 704 C C . SER A 1 87 ? -9.775 -0.705 24.318 1.00 65.19 87 SER A C 1
ATOM 706 O O . SER A 1 87 ? -8.703 -0.422 23.793 1.00 65.19 87 SER A O 1
ATOM 708 N N . LEU A 1 88 ? -9.973 -0.520 25.630 1.00 62.91 88 LEU A N 1
ATOM 709 C CA . LEU A 1 88 ? -8.906 -0.166 26.578 1.00 62.91 88 LEU A CA 1
ATOM 710 C C . LEU A 1 88 ? -7.983 -1.343 26.950 1.00 62.91 88 LEU A C 1
ATOM 712 O O . LEU A 1 88 ? -6.914 -1.104 27.506 1.00 62.91 88 LEU A O 1
ATOM 716 N N . ARG A 1 89 ? -8.396 -2.597 26.709 1.00 60.91 89 ARG A N 1
ATOM 717 C CA . ARG A 1 89 ? -7.607 -3.809 27.005 1.00 60.91 89 ARG A CA 1
ATOM 718 C C . ARG A 1 89 ? -6.808 -4.309 25.807 1.00 60.91 89 ARG A C 1
ATOM 720 O O . ARG A 1 89 ? -5.736 -4.867 26.004 1.00 60.91 89 ARG A O 1
ATOM 727 N N . THR A 1 90 ? -7.314 -4.125 24.590 1.00 62.75 90 THR A N 1
ATOM 728 C CA . THR A 1 90 ? -6.534 -4.343 23.367 1.00 62.75 90 THR A CA 1
ATOM 729 C C . THR A 1 90 ? -5.325 -3.411 23.362 1.00 62.75 90 THR A C 1
ATOM 731 O O . THR A 1 90 ? -5.474 -2.215 23.613 1.00 62.75 90 THR A O 1
ATOM 734 N N . THR A 1 91 ? -4.134 -3.945 23.081 1.00 63.59 91 THR A N 1
ATOM 735 C CA . THR A 1 91 ? -2.860 -3.205 23.113 1.00 63.59 91 THR A CA 1
ATOM 736 C C . THR A 1 91 ? -2.762 -2.210 21.953 1.00 63.59 91 THR A C 1
ATOM 738 O O . THR A 1 91 ? -2.032 -2.423 20.987 1.00 63.59 91 THR A O 1
ATOM 741 N N . PHE A 1 92 ? -3.503 -1.106 22.050 1.00 69.06 92 PHE A N 1
ATOM 742 C CA . PHE A 1 92 ? -3.466 -0.011 21.090 1.00 69.06 92 PHE A CA 1
ATOM 743 C C . PHE A 1 92 ? -2.078 0.640 21.101 1.00 69.06 92 PHE A C 1
ATOM 745 O O . PHE A 1 92 ? -1.713 1.359 22.041 1.00 69.06 92 PHE A O 1
ATOM 752 N N . LYS A 1 93 ? -1.299 0.387 20.046 1.00 75.31 93 LYS A N 1
ATOM 753 C CA . LYS A 1 93 ? -0.052 1.108 19.791 1.00 75.31 93 LYS A CA 1
ATOM 754 C C . LYS A 1 93 ? -0.420 2.553 19.460 1.00 75.31 93 LYS A C 1
ATOM 756 O O . LYS A 1 93 ? -1.237 2.812 18.583 1.00 75.31 93 LYS A O 1
ATOM 761 N N . ARG A 1 94 ? 0.147 3.522 20.180 1.00 79.44 94 ARG A N 1
ATOM 762 C CA . ARG A 1 94 ? -0.122 4.941 19.893 1.00 79.44 94 ARG A CA 1
ATOM 763 C C . ARG A 1 94 ? 0.635 5.349 18.633 1.00 79.44 94 ARG A C 1
ATOM 765 O O . ARG A 1 94 ? 1.806 5.006 18.506 1.00 79.44 94 ARG A O 1
ATOM 772 N N . ALA A 1 95 ? 0.033 6.180 17.782 1.00 83.56 95 ALA A N 1
ATOM 773 C CA . ALA A 1 95 ? 0.706 6.733 16.600 1.00 83.56 95 ALA A CA 1
ATOM 774 C C . ALA A 1 95 ? 2.062 7.401 16.937 1.00 83.56 95 ALA A C 1
ATOM 776 O O . ALA A 1 95 ? 3.033 7.250 16.196 1.00 83.56 95 ALA A O 1
ATOM 777 N N . ASP A 1 96 ? 2.176 8.040 18.109 1.00 86.62 96 ASP A N 1
ATOM 778 C CA . ASP A 1 96 ? 3.437 8.593 18.629 1.00 86.62 96 ASP A CA 1
ATOM 779 C C . ASP A 1 96 ? 4.562 7.554 18.760 1.00 86.62 96 ASP A C 1
ATOM 781 O O . ASP A 1 96 ? 5.736 7.885 18.582 1.00 86.62 96 ASP A O 1
ATOM 785 N N . GLN A 1 97 ? 4.231 6.296 19.076 1.00 88.12 97 GLN A N 1
ATOM 786 C CA . GLN A 1 97 ? 5.202 5.204 19.164 1.00 88.12 97 GLN A CA 1
ATOM 787 C C . GLN A 1 97 ? 5.750 4.878 17.776 1.00 88.12 97 GLN A C 1
ATOM 789 O O . GLN A 1 97 ? 6.967 4.832 17.622 1.00 88.12 97 GLN A O 1
ATOM 794 N N . PHE A 1 98 ? 4.893 4.775 16.755 1.00 86.12 98 PHE A N 1
ATOM 795 C CA . PHE A 1 98 ? 5.329 4.586 15.368 1.00 86.12 98 PHE A CA 1
ATOM 796 C C . PHE A 1 98 ? 6.215 5.742 14.891 1.00 86.12 98 PHE A C 1
ATOM 798 O O . PHE A 1 98 ? 7.319 5.511 14.405 1.00 86.12 98 PHE A O 1
ATOM 805 N N . VAL A 1 99 ? 5.802 6.995 15.115 1.00 88.19 99 VAL A N 1
ATOM 806 C CA . VAL A 1 99 ? 6.607 8.180 14.765 1.00 88.19 99 VAL A CA 1
ATOM 807 C C . VAL A 1 99 ? 7.960 8.175 15.489 1.00 88.19 99 VAL A C 1
ATOM 809 O O . VAL A 1 99 ? 8.985 8.502 14.887 1.00 88.19 99 VAL A O 1
ATOM 812 N N . LYS A 1 100 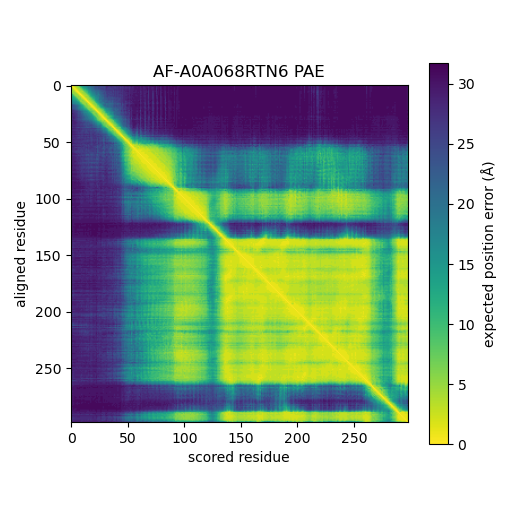? 7.998 7.780 16.768 1.00 92.00 100 LYS A N 1
ATOM 813 C CA . LYS A 1 100 ? 9.240 7.646 17.545 1.00 92.00 100 LYS A CA 1
ATOM 814 C C . LYS A 1 100 ? 10.127 6.511 17.028 1.00 92.00 100 LYS A C 1
ATOM 816 O O . LYS A 1 100 ? 11.344 6.686 16.987 1.00 92.00 100 LYS A O 1
ATOM 821 N N . GLU A 1 101 ? 9.547 5.381 16.635 1.00 89.19 101 GLU A N 1
ATOM 822 C CA . GLU A 1 101 ? 10.260 4.246 16.044 1.00 89.19 101 GLU A CA 1
ATOM 823 C C . GLU A 1 101 ? 10.879 4.612 14.697 1.00 89.19 101 GLU A C 1
ATOM 825 O O . GLU A 1 101 ? 12.088 4.452 14.548 1.00 89.19 101 GLU A O 1
ATOM 830 N N . TYR A 1 102 ? 10.109 5.183 13.764 1.00 89.12 102 TYR A N 1
ATOM 831 C CA . TYR A 1 102 ? 10.625 5.610 12.459 1.00 89.12 102 TYR A CA 1
ATOM 832 C C . TYR A 1 102 ? 11.750 6.640 12.616 1.00 89.12 102 TYR A C 1
ATOM 834 O O . TYR A 1 102 ? 12.843 6.441 12.096 1.00 89.12 102 TYR A O 1
ATOM 842 N N . ARG A 1 103 ? 11.553 7.677 13.445 1.00 90.81 103 ARG A N 1
ATOM 843 C CA . ARG A 1 103 ? 12.599 8.678 13.740 1.00 90.81 103 ARG A CA 1
ATOM 844 C C . ARG A 1 103 ? 13.836 8.080 14.415 1.00 90.81 103 ARG A C 1
ATOM 846 O O . ARG A 1 103 ? 14.918 8.655 14.309 1.00 90.81 103 ARG A O 1
ATOM 853 N N . LYS A 1 104 ? 13.701 6.974 15.156 1.00 92.25 104 LYS A N 1
ATOM 854 C CA . LYS A 1 104 ? 14.845 6.245 15.724 1.00 92.25 104 LYS A CA 1
ATOM 855 C C . LYS A 1 104 ? 15.558 5.442 14.634 1.00 92.25 104 LYS A C 1
ATOM 857 O O . LYS A 1 104 ? 16.776 5.534 14.548 1.00 92.25 104 LYS A O 1
ATOM 862 N N . GLN A 1 105 ? 14.817 4.718 13.796 1.00 87.38 105 GLN A N 1
ATOM 863 C CA . GLN A 1 105 ? 15.359 3.955 12.667 1.00 87.38 105 GLN A CA 1
ATOM 864 C C . GLN A 1 105 ? 16.124 4.864 11.695 1.00 87.38 105 GLN A C 1
ATOM 866 O O . GLN A 1 105 ? 17.289 4.601 11.428 1.00 87.38 105 GLN A O 1
ATOM 871 N N . GLU A 1 106 ? 15.545 5.994 11.277 1.00 86.88 106 GLU A N 1
ATOM 872 C CA . GLU A 1 106 ? 16.208 6.985 10.412 1.00 86.88 106 GLU A CA 1
ATOM 873 C C . GLU A 1 106 ? 17.533 7.500 11.006 1.00 86.88 106 GLU A C 1
ATOM 875 O O . GLU A 1 106 ? 18.522 7.665 10.288 1.00 86.88 106 GLU A O 1
ATOM 880 N N . LYS A 1 107 ? 17.577 7.730 12.327 1.00 90.06 107 LYS A N 1
ATOM 881 C CA . LYS A 1 107 ? 18.787 8.172 13.037 1.00 90.06 107 LYS A CA 1
ATOM 882 C C . LYS A 1 107 ? 19.852 7.083 13.125 1.00 90.06 107 LYS A C 1
ATOM 884 O O . LYS A 1 107 ? 21.023 7.387 12.903 1.00 90.06 107 LYS A O 1
ATOM 889 N N . GLU A 1 108 ? 19.478 5.843 13.439 1.00 87.62 108 GLU A N 1
ATOM 890 C CA . GLU A 1 108 ? 20.436 4.731 13.468 1.00 87.62 108 GLU A CA 1
ATOM 891 C C . GLU A 1 108 ? 20.942 4.403 12.053 1.00 87.62 108 GLU A C 1
ATOM 893 O O . GLU A 1 108 ? 22.145 4.254 11.872 1.00 87.62 108 GLU A O 1
ATOM 898 N N . ASP A 1 109 ? 20.089 4.419 11.025 1.00 83.88 109 ASP A N 1
ATOM 899 C CA . ASP A 1 109 ? 20.499 4.255 9.623 1.00 83.88 109 ASP A CA 1
ATOM 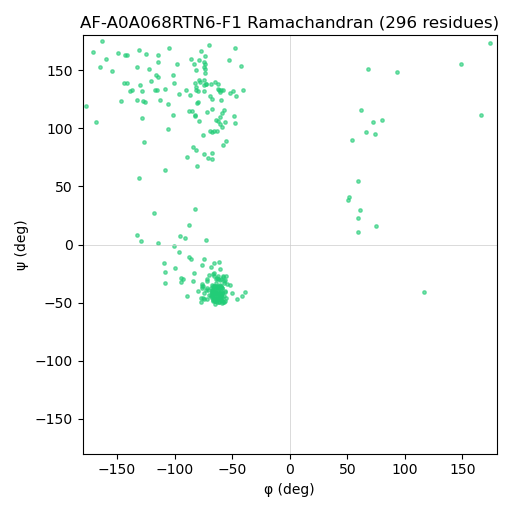900 C C . ASP A 1 109 ? 21.479 5.352 9.182 1.00 83.88 109 ASP A C 1
ATOM 902 O O . ASP A 1 109 ? 22.489 5.071 8.530 1.00 83.88 109 ASP A O 1
ATOM 906 N N . ALA A 1 110 ? 21.222 6.613 9.548 1.00 86.38 110 ALA A N 1
ATOM 907 C CA . ALA A 1 110 ? 22.143 7.717 9.285 1.00 86.38 110 ALA A CA 1
ATOM 908 C C . ALA A 1 110 ? 23.483 7.528 10.020 1.00 86.38 110 ALA A C 1
ATOM 910 O O . ALA A 1 110 ? 24.549 7.688 9.419 1.00 86.38 110 ALA A O 1
ATOM 911 N N . ARG A 1 111 ? 23.447 7.121 11.295 1.00 87.81 111 ARG A N 1
ATOM 912 C CA . ARG A 1 111 ? 24.637 6.816 12.103 1.00 87.81 111 ARG A CA 1
ATOM 913 C C . ARG A 1 111 ? 25.454 5.671 11.500 1.00 87.81 111 ARG A C 1
ATOM 915 O O . ARG A 1 111 ? 26.668 5.804 11.361 1.00 87.81 111 ARG A O 1
ATOM 922 N N . LEU A 1 112 ? 24.804 4.581 11.094 1.00 84.88 112 LEU A N 1
ATOM 923 C CA . LEU A 1 112 ? 25.433 3.434 10.434 1.00 84.88 112 LEU A CA 1
ATOM 924 C C . LEU A 1 112 ? 26.059 3.835 9.093 1.00 84.88 112 LEU A C 1
ATOM 926 O O . LEU A 1 112 ? 27.193 3.450 8.818 1.00 84.88 112 LEU A O 1
ATOM 930 N N . LYS A 1 113 ? 25.390 4.673 8.289 1.00 83.38 113 LYS A N 1
ATOM 931 C CA . LYS A 1 113 ? 25.954 5.228 7.043 1.00 83.38 113 LYS A CA 1
ATOM 932 C C . LYS A 1 113 ? 27.215 6.060 7.300 1.00 83.38 113 LYS A C 1
ATOM 934 O O . LYS A 1 113 ? 28.199 5.895 6.578 1.00 83.38 113 LYS A O 1
ATOM 939 N N . VAL A 1 114 ? 27.228 6.905 8.336 1.00 82.81 114 VAL A N 1
ATOM 940 C CA . VAL A 1 114 ? 28.416 7.692 8.727 1.00 82.81 114 VAL A CA 1
ATOM 941 C C . VAL A 1 114 ? 29.556 6.784 9.197 1.00 82.81 114 VAL A C 1
ATOM 943 O O . VAL A 1 114 ? 30.670 6.909 8.687 1.00 82.81 114 VAL A O 1
ATOM 946 N N . LEU A 1 115 ? 29.282 5.824 10.087 1.00 80.19 115 LEU A N 1
ATOM 947 C CA . LEU A 1 115 ? 30.272 4.851 10.566 1.00 80.19 115 LEU A CA 1
ATOM 948 C C . LEU A 1 115 ? 30.847 4.007 9.419 1.00 80.19 115 LEU A C 1
ATOM 950 O O . LEU A 1 115 ? 32.058 3.811 9.341 1.00 80.19 115 LEU A O 1
ATOM 954 N N . ASN A 1 116 ? 30.008 3.552 8.487 1.00 79.00 116 ASN A N 1
ATOM 955 C CA . ASN A 1 116 ? 30.448 2.795 7.317 1.00 79.00 116 ASN A CA 1
ATOM 956 C C . ASN A 1 116 ? 31.280 3.655 6.352 1.00 79.00 116 ASN A C 1
ATOM 958 O O . ASN A 1 116 ? 32.244 3.153 5.778 1.00 79.00 116 ASN A O 1
ATOM 962 N N . LYS A 1 117 ? 30.981 4.954 6.208 1.00 77.50 117 LYS A N 1
ATOM 963 C CA . LYS A 1 117 ? 31.812 5.885 5.426 1.00 77.50 117 LYS A CA 1
ATOM 964 C C . LYS A 1 117 ? 33.187 6.095 6.072 1.00 77.50 117 LYS A C 1
ATOM 966 O O . LYS A 1 117 ? 34.191 5.990 5.376 1.00 77.50 117 LYS A O 1
ATOM 971 N N . GLN A 1 118 ? 33.237 6.300 7.391 1.00 72.06 118 GLN A N 1
ATOM 972 C CA . GLN A 1 118 ? 34.485 6.413 8.163 1.00 72.06 118 GLN A CA 1
ATOM 973 C C . GLN A 1 118 ? 35.321 5.119 8.109 1.00 72.06 118 GLN A C 1
ATOM 975 O O . GLN A 1 118 ? 36.541 5.167 7.953 1.00 72.06 118 GLN A O 1
ATOM 980 N N . ARG A 1 119 ? 34.664 3.952 8.152 1.00 69.00 119 ARG A N 1
ATOM 981 C CA . ARG A 1 119 ? 35.299 2.637 7.959 1.00 69.00 119 ARG A CA 1
ATOM 982 C C . ARG A 1 119 ? 35.827 2.426 6.540 1.00 69.00 119 ARG A C 1
ATOM 984 O O . ARG A 1 119 ? 36.884 1.836 6.389 1.00 69.00 119 ARG A O 1
ATOM 991 N N . LYS A 1 120 ? 35.162 2.932 5.495 1.00 64.25 120 LYS A N 1
ATOM 992 C CA . LYS A 1 120 ? 35.696 2.858 4.119 1.00 64.25 120 LYS A CA 1
ATOM 993 C C . LYS A 1 120 ? 36.964 3.704 3.926 1.00 64.25 120 LYS A C 1
ATOM 995 O O . LYS A 1 120 ? 37.780 3.362 3.079 1.00 64.25 120 LYS A O 1
ATOM 1000 N N . THR A 1 121 ? 37.165 4.757 4.724 1.00 63.78 121 THR A N 1
ATOM 1001 C CA . THR A 1 121 ? 38.391 5.579 4.702 1.00 63.78 121 THR A CA 1
ATOM 1002 C C . THR A 1 121 ? 39.546 5.045 5.562 1.00 63.78 121 THR A C 1
ATOM 1004 O O . THR A 1 121 ? 40.669 5.513 5.402 1.00 63.78 121 THR A O 1
ATOM 1007 N N . GLY A 1 122 ? 39.318 4.067 6.449 1.00 54.22 122 GLY A N 1
ATOM 1008 C CA . GLY A 1 122 ? 40.353 3.484 7.315 1.00 54.22 122 GLY 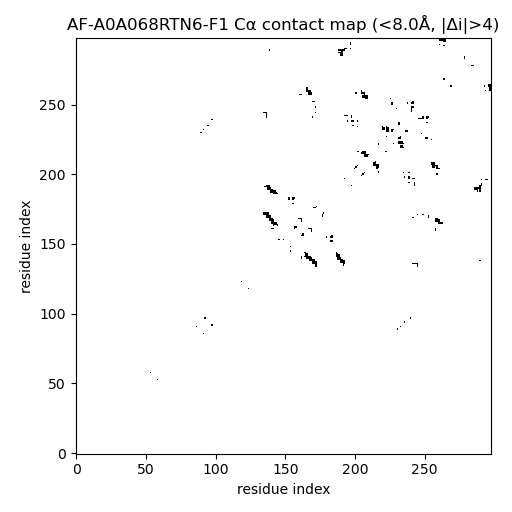A CA 1
ATOM 1009 C C . GLY A 1 122 ? 40.432 1.964 7.173 1.00 54.22 122 GLY A C 1
ATOM 1010 O O . GLY A 1 122 ? 39.443 1.280 7.399 1.00 54.22 122 GLY A O 1
ATOM 1011 N N . LYS A 1 123 ? 41.607 1.421 6.819 1.00 51.16 123 LYS A N 1
ATOM 1012 C CA . LYS A 1 123 ? 41.837 -0.012 6.529 1.00 51.16 123 LYS A CA 1
ATOM 1013 C C . LYS A 1 123 ? 41.400 -0.948 7.680 1.00 51.16 123 LYS A C 1
ATOM 1015 O O . LYS A 1 123 ? 42.222 -1.329 8.507 1.00 51.16 123 LYS A O 1
ATOM 1020 N N . ALA A 1 124 ? 40.140 -1.387 7.690 1.00 45.88 124 ALA A N 1
ATOM 1021 C CA . ALA A 1 124 ? 39.603 -2.346 8.656 1.00 45.88 124 ALA A CA 1
ATOM 1022 C C . ALA A 1 124 ? 38.902 -3.511 7.936 1.00 45.88 124 ALA A C 1
ATOM 1024 O O . ALA A 1 124 ? 37.826 -3.353 7.360 1.00 45.88 124 ALA A O 1
ATOM 1025 N N . LYS A 1 125 ? 39.522 -4.698 7.971 1.00 46.53 125 LYS A N 1
ATOM 1026 C CA . LYS A 1 125 ? 38.985 -5.934 7.382 1.00 46.53 125 LYS A CA 1
ATOM 1027 C C . LYS A 1 125 ? 38.007 -6.623 8.342 1.00 46.53 125 LYS A C 1
ATOM 1029 O O . LYS A 1 125 ? 38.378 -7.571 9.023 1.00 46.53 125 LYS A O 1
ATOM 1034 N N . HIS A 1 126 ? 36.750 -6.198 8.337 1.00 46.25 126 HIS A N 1
ATOM 1035 C CA . HIS A 1 126 ? 35.638 -7.063 8.737 1.00 46.25 126 HIS A CA 1
ATOM 1036 C C . HIS A 1 126 ? 34.561 -6.990 7.654 1.00 46.25 126 HIS A C 1
ATOM 1038 O O . HIS A 1 126 ? 34.310 -5.889 7.153 1.00 46.25 126 HIS A O 1
ATOM 1044 N N . PRO A 1 127 ? 33.948 -8.120 7.256 1.00 45.72 127 PRO A N 1
ATOM 1045 C CA . PRO A 1 127 ? 32.872 -8.088 6.279 1.00 45.72 127 PRO A CA 1
ATOM 1046 C C . PRO A 1 127 ? 31.745 -7.222 6.835 1.00 45.72 127 PRO A C 1
ATOM 1048 O O . PRO A 1 127 ? 31.360 -7.352 8.000 1.00 45.72 127 PRO A O 1
ATOM 1051 N N . ALA A 1 128 ? 31.227 -6.316 6.007 1.00 42.94 128 ALA A N 1
ATOM 1052 C CA . ALA A 1 128 ? 29.988 -5.650 6.344 1.00 42.94 128 ALA A CA 1
ATOM 1053 C C . ALA A 1 128 ? 28.919 -6.737 6.495 1.00 42.94 128 ALA A C 1
ATOM 1055 O O . ALA A 1 128 ? 28.690 -7.502 5.559 1.00 42.94 128 ALA A O 1
ATOM 1056 N N . LEU A 1 129 ? 28.254 -6.790 7.652 1.00 41.97 129 LEU A N 1
ATOM 1057 C CA . LEU A 1 129 ? 26.923 -7.380 7.718 1.00 41.97 129 LEU A CA 1
ATOM 1058 C C . LEU A 1 129 ? 25.996 -6.452 6.923 1.00 41.97 129 LEU A C 1
ATOM 1060 O O . LEU A 1 129 ? 25.257 -5.640 7.474 1.00 41.97 129 LEU A O 1
ATOM 1064 N N . GLU A 1 130 ? 26.049 -6.586 5.600 1.00 47.06 130 GLU A N 1
ATOM 1065 C CA . GLU A 1 130 ? 24.878 -6.424 4.753 1.00 47.06 130 GLU A CA 1
ATOM 1066 C C . GLU A 1 130 ? 23.961 -7.600 5.092 1.00 47.06 130 GLU A C 1
ATOM 1068 O O . GLU A 1 130 ? 23.872 -8.595 4.374 1.00 47.06 130 GLU A O 1
ATOM 1073 N N . THR A 1 131 ? 23.334 -7.519 6.269 1.00 45.94 131 THR A N 1
ATOM 1074 C CA . THR A 1 131 ? 22.228 -8.387 6.642 1.00 45.94 131 THR A CA 1
ATOM 1075 C C . THR A 1 131 ? 21.154 -8.166 5.597 1.00 45.94 131 THR A C 1
ATOM 1077 O O . THR A 1 131 ? 20.453 -7.152 5.623 1.00 45.94 131 THR A O 1
ATOM 1080 N N . ALA A 1 132 ? 21.071 -9.103 4.651 1.00 47.84 132 ALA A N 1
ATOM 1081 C CA . ALA A 1 132 ? 19.991 -9.180 3.688 1.00 47.84 132 ALA A CA 1
ATOM 1082 C C . ALA A 1 132 ? 18.686 -9.054 4.476 1.00 47.84 132 ALA A C 1
ATOM 1084 O O . ALA A 1 132 ? 18.378 -9.928 5.287 1.00 47.84 132 ALA A O 1
ATOM 1085 N N . LYS A 1 133 ? 17.985 -7.923 4.314 1.00 58.50 133 LYS A N 1
ATOM 1086 C CA . LYS A 1 133 ? 16.727 -7.665 5.018 1.00 58.50 133 LYS A CA 1
ATOM 1087 C C . LYS A 1 133 ? 15.782 -8.804 4.622 1.00 58.50 133 LYS A C 1
ATOM 1089 O O . LYS A 1 133 ? 15.478 -8.892 3.432 1.00 58.50 133 LYS A O 1
ATOM 1094 N N . PRO A 1 134 ? 15.388 -9.696 5.550 1.00 57.16 134 PRO A N 1
ATOM 1095 C CA . PRO A 1 134 ? 14.764 -10.958 5.159 1.00 57.16 134 PRO A CA 1
ATOM 1096 C C . PRO A 1 134 ? 13.396 -10.750 4.496 1.00 57.16 134 PRO A C 1
ATOM 1098 O O . PRO A 1 134 ? 13.034 -11.522 3.615 1.00 57.16 134 PRO A O 1
ATOM 1101 N N . ASP A 1 135 ? 12.713 -9.649 4.826 1.00 68.44 135 ASP A N 1
ATOM 1102 C CA . ASP A 1 135 ? 11.365 -9.337 4.357 1.00 68.44 135 ASP A CA 1
ATOM 1103 C C . ASP A 1 135 ? 11.314 -7.938 3.716 1.00 68.44 135 ASP A C 1
ATOM 1105 O O . ASP A 1 135 ? 11.068 -6.923 4.369 1.00 68.44 135 ASP A O 1
ATOM 1109 N N . GLN A 1 136 ? 11.589 -7.867 2.409 1.00 81.31 136 GLN A N 1
ATOM 1110 C CA . GLN A 1 136 ? 11.459 -6.632 1.625 1.00 81.31 136 GLN A CA 1
ATOM 1111 C C . GLN A 1 136 ? 10.053 -6.505 1.025 1.00 81.31 136 GLN A C 1
ATOM 1113 O O . GLN A 1 136 ? 9.551 -7.429 0.379 1.00 81.31 136 GLN A O 1
ATOM 1118 N N . VAL A 1 137 ? 9.448 -5.324 1.165 1.00 90.69 137 VAL A N 1
ATOM 1119 C CA . VAL A 1 137 ? 8.203 -4.960 0.472 1.00 90.69 137 VAL A CA 1
ATOM 1120 C C . VAL A 1 137 ? 8.541 -4.184 -0.787 1.00 90.69 137 VAL A C 1
ATOM 1122 O O . VAL A 1 137 ? 9.280 -3.201 -0.756 1.00 90.69 137 VAL A O 1
ATOM 1125 N N . LEU A 1 138 ? 7.958 -4.610 -1.902 1.00 92.00 138 LEU A N 1
ATOM 1126 C CA . LEU A 1 138 ? 8.054 -3.924 -3.179 1.00 92.00 138 LEU A CA 1
ATOM 1127 C C . LEU A 1 138 ? 6.713 -3.284 -3.521 1.00 92.00 138 LEU A C 1
ATOM 1129 O O . LEU A 1 138 ? 5.665 -3.928 -3.463 1.00 92.00 138 LEU A O 1
ATOM 1133 N N . LEU A 1 139 ? 6.752 -2.026 -3.950 1.00 93.12 139 LEU A N 1
ATOM 1134 C CA . LEU A 1 139 ? 5.644 -1.420 -4.674 1.00 93.12 139 LEU A CA 1
ATOM 1135 C C . LEU A 1 139 ? 5.825 -1.727 -6.160 1.00 93.12 139 LEU A C 1
ATOM 1137 O O . LEU A 1 139 ? 6.781 -1.265 -6.778 1.00 93.12 139 LEU A O 1
ATOM 1141 N N . VAL A 1 140 ? 4.909 -2.509 -6.728 1.00 92.50 140 VAL A N 1
ATOM 1142 C CA . VAL A 1 140 ? 4.926 -2.915 -8.136 1.00 92.50 140 VAL A CA 1
ATOM 1143 C C . VAL A 1 140 ? 3.861 -2.133 -8.894 1.00 92.50 140 VAL A C 1
ATOM 1145 O O . VAL A 1 140 ? 2.681 -2.235 -8.574 1.00 92.50 140 VAL A O 1
ATOM 1148 N N . ILE A 1 141 ? 4.266 -1.379 -9.916 1.00 91.94 141 ILE A N 1
ATOM 1149 C CA . ILE A 1 141 ? 3.378 -0.592 -10.782 1.00 91.94 141 ILE A CA 1
ATOM 1150 C C . ILE A 1 141 ? 3.462 -1.118 -12.211 1.00 91.94 141 ILE A C 1
ATOM 1152 O O . ILE A 1 141 ? 4.549 -1.295 -12.765 1.00 91.94 141 ILE A O 1
ATOM 1156 N N . ARG A 1 142 ? 2.315 -1.317 -12.861 1.00 91.69 142 ARG A N 1
ATOM 1157 C CA . ARG A 1 142 ? 2.276 -1.688 -14.278 1.00 91.69 142 ARG A CA 1
ATOM 1158 C C . ARG A 1 142 ? 2.346 -0.456 -15.181 1.00 91.69 142 ARG A C 1
ATOM 1160 O O . ARG A 1 142 ? 1.409 0.334 -15.243 1.00 91.69 142 ARG A O 1
ATOM 1167 N N . THR A 1 143 ? 3.428 -0.341 -15.951 1.00 86.75 143 THR A N 1
ATOM 1168 C CA . THR A 1 143 ? 3.707 0.825 -16.811 1.00 86.75 143 THR A CA 1
ATOM 1169 C C . THR A 1 143 ? 3.342 0.604 -18.285 1.00 86.75 143 THR A C 1
ATOM 1171 O O . THR A 1 143 ? 3.191 1.575 -19.020 1.00 86.75 143 THR A O 1
ATOM 1174 N N . LYS A 1 144 ? 3.214 -0.648 -18.753 1.00 84.62 144 LYS A N 1
ATOM 1175 C CA . LYS A 1 144 ? 2.915 -0.961 -20.167 1.00 84.62 144 LYS A CA 1
ATOM 1176 C C . LYS A 1 144 ? 1.546 -1.618 -20.370 1.00 84.62 144 LYS A C 1
ATOM 1178 O O . LYS A 1 144 ? 0.985 -2.260 -19.477 1.00 84.62 144 LYS A O 1
ATOM 1183 N N . ASN A 1 145 ? 1.035 -1.492 -21.592 1.00 88.00 145 ASN A N 1
ATOM 1184 C CA . ASN A 1 145 ? -0.175 -2.170 -22.049 1.00 88.00 145 ASN A CA 1
ATOM 1185 C C . ASN A 1 145 ? 0.059 -3.665 -22.320 1.00 88.00 145 ASN A C 1
ATOM 1187 O O . ASN A 1 145 ? 1.181 -4.099 -22.566 1.00 88.00 145 ASN A O 1
ATOM 1191 N N . THR A 1 146 ? -1.022 -4.451 -22.271 1.00 87.94 146 THR A N 1
ATOM 1192 C CA . THR A 1 146 ? -1.000 -5.922 -22.412 1.00 87.94 146 THR A CA 1
ATOM 1193 C C . THR A 1 146 ? -1.789 -6.429 -23.625 1.00 87.94 146 THR A C 1
ATOM 1195 O O . THR A 1 146 ? -2.309 -7.548 -23.611 1.00 87.94 146 THR A O 1
ATOM 1198 N N . HIS A 1 147 ? -1.919 -5.605 -24.665 1.00 89.56 147 HIS A N 1
ATOM 1199 C CA . HIS A 1 147 ? -2.448 -6.039 -25.960 1.00 89.56 147 HIS A CA 1
ATOM 1200 C C . HIS A 1 147 ? -1.405 -6.909 -26.673 1.00 89.56 147 HIS A C 1
ATOM 1202 O O . HIS A 1 147 ? -0.218 -6.605 -26.623 1.00 89.56 147 HIS A O 1
ATOM 1208 N N . ASN A 1 148 ? -1.855 -8.001 -27.297 1.00 88.81 148 ASN A N 1
ATOM 1209 C CA . ASN A 1 148 ? -1.014 -8.983 -27.992 1.00 88.81 148 ASN A CA 1
ATOM 1210 C C . ASN A 1 148 ? 0.189 -9.531 -27.179 1.00 88.81 148 ASN A C 1
ATOM 1212 O O . ASN A 1 148 ? 1.281 -9.728 -27.702 1.00 88.81 148 ASN A O 1
ATOM 1216 N N . VAL A 1 149 ? 0.002 -9.765 -25.874 1.00 90.88 149 VAL A N 1
ATOM 1217 C CA . VAL A 1 149 ? 1.040 -10.316 -24.982 1.00 90.88 149 VAL A CA 1
ATOM 1218 C C . VAL A 1 149 ? 0.820 -11.810 -24.737 1.00 90.88 149 VAL A C 1
ATOM 1220 O O . VAL A 1 149 ? -0.306 -12.238 -24.475 1.00 90.88 149 VAL A O 1
ATOM 1223 N N . HIS A 1 150 ? 1.910 -12.589 -24.741 1.00 93.94 150 HIS A N 1
ATOM 1224 C CA . HIS A 1 150 ? 1.895 -14.034 -24.498 1.00 93.94 150 HIS A CA 1
ATOM 1225 C C . HIS A 1 150 ? 1.091 -14.408 -23.228 1.00 93.94 150 HIS A C 1
ATOM 1227 O O . HIS A 1 150 ? 1.310 -13.819 -22.158 1.00 93.94 150 HIS A O 1
ATOM 1233 N N . PRO A 1 151 ? 0.184 -15.408 -23.286 1.00 95.12 151 PRO A N 1
ATOM 1234 C CA . PRO A 1 151 ? -0.780 -15.683 -22.220 1.00 95.12 151 PRO A CA 1
ATOM 1235 C C . PRO A 1 151 ? -0.154 -15.979 -20.853 1.00 95.12 151 PRO A C 1
ATOM 1237 O O . PRO A 1 151 ? -0.778 -15.660 -19.842 1.00 95.12 151 PRO A O 1
ATOM 1240 N N . LYS A 1 152 ? 1.076 -16.518 -20.789 1.00 94.88 152 LYS A N 1
ATOM 1241 C CA . LYS A 1 152 ? 1.815 -16.713 -19.523 1.00 94.88 152 LYS A CA 1
ATOM 1242 C C . LYS A 1 152 ? 1.995 -15.390 -18.768 1.00 94.88 152 LYS A C 1
ATOM 1244 O O . LYS A 1 152 ? 1.613 -15.303 -17.610 1.00 94.88 152 LYS A O 1
ATOM 1249 N N . ILE A 1 153 ? 2.461 -14.340 -19.448 1.00 94.62 153 ILE A N 1
ATOM 1250 C CA . ILE A 1 153 ? 2.697 -13.010 -18.860 1.00 94.62 153 ILE A CA 1
ATOM 1251 C C . ILE A 1 153 ? 1.360 -12.381 -18.435 1.00 94.62 153 ILE A C 1
ATOM 1253 O O . ILE A 1 153 ? 1.233 -11.886 -17.317 1.00 94.62 153 ILE A O 1
ATOM 1257 N N . LYS A 1 154 ? 0.315 -12.491 -19.272 1.00 94.69 154 LYS A N 1
ATOM 1258 C CA . LYS A 1 154 ? -1.043 -12.016 -18.937 1.00 94.69 154 LYS A CA 1
ATOM 1259 C C . LYS A 1 154 ? -1.685 -12.799 -17.776 1.00 94.69 154 LYS A C 1
ATOM 1261 O O . LYS A 1 154 ? -2.592 -12.278 -17.129 1.00 94.69 154 LYS A O 1
ATOM 1266 N N . LYS A 1 155 ? -1.275 -14.046 -17.512 1.00 95.69 155 LYS A N 1
ATOM 1267 C CA . LYS A 1 155 ? -1.663 -14.810 -16.310 1.00 95.69 155 LYS A CA 1
ATOM 1268 C C . LYS A 1 155 ? -0.867 -14.341 -15.084 1.00 95.69 155 LYS A C 1
ATOM 1270 O O . LYS A 1 155 ? -1.485 -14.047 -14.068 1.00 95.69 155 LYS A O 1
ATOM 1275 N N . THR A 1 156 ? 0.453 -14.174 -15.189 1.00 96.00 156 THR A N 1
ATOM 1276 C CA . THR A 1 156 ? 1.303 -13.692 -14.082 1.00 96.00 156 THR A CA 1
ATOM 1277 C C . THR A 1 156 ? 0.920 -12.283 -13.614 1.00 96.00 156 THR A C 1
ATOM 1279 O O . THR A 1 156 ? 0.801 -12.059 -12.416 1.00 96.00 156 THR A O 1
ATOM 1282 N N . LEU A 1 157 ? 0.629 -11.352 -14.531 1.00 95.44 157 LEU A N 1
ATOM 1283 C CA . LEU A 1 157 ? 0.136 -10.014 -14.169 1.00 95.44 157 LEU A CA 1
ATOM 1284 C C . LEU A 1 157 ? -1.218 -10.058 -13.443 1.00 95.44 157 LEU A C 1
ATOM 1286 O O . LEU A 1 157 ? -1.425 -9.301 -12.501 1.00 95.44 157 LEU A O 1
ATOM 1290 N N . ARG A 1 158 ? -2.124 -10.969 -13.829 1.00 94.94 158 ARG A N 1
ATOM 1291 C CA . ARG A 1 158 ? -3.400 -11.171 -13.120 1.00 94.94 158 ARG A CA 1
ATOM 1292 C C . ARG A 1 158 ? -3.206 -11.765 -11.724 1.00 94.94 158 ARG A C 1
ATOM 1294 O O . ARG A 1 158 ? -3.894 -11.330 -10.810 1.00 94.94 158 ARG A O 1
ATOM 1301 N N . TYR A 1 159 ? -2.255 -12.685 -11.545 1.00 94.38 159 TYR A N 1
ATOM 1302 C CA . TYR A 1 159 ? -1.892 -13.211 -10.222 1.00 94.38 159 TYR A CA 1
ATOM 1303 C C . TYR A 1 159 ? -1.374 -12.101 -9.292 1.00 94.38 159 TYR A C 1
ATOM 1305 O O . TYR A 1 159 ? -1.815 -11.995 -8.154 1.00 94.38 159 TYR A O 1
ATOM 1313 N N . LEU A 1 160 ? -0.526 -11.204 -9.809 1.00 93.88 160 LEU A N 1
ATOM 1314 C CA . LEU A 1 160 ? -0.044 -10.012 -9.095 1.00 93.88 160 LEU A CA 1
ATOM 1315 C C . LEU A 1 160 ? -1.103 -8.896 -8.939 1.00 93.88 160 LEU A C 1
ATOM 1317 O O . LEU A 1 160 ? -0.779 -7.831 -8.425 1.00 93.88 160 LEU A O 1
ATOM 1321 N N . ARG A 1 161 ? -2.356 -9.115 -9.374 1.00 95.44 161 ARG A N 1
ATOM 1322 C CA . ARG A 1 161 ? -3.473 -8.145 -9.341 1.00 95.44 161 ARG A CA 1
ATOM 1323 C C . ARG A 1 161 ? -3.229 -6.859 -10.165 1.00 95.44 161 ARG A C 1
ATOM 1325 O O . ARG A 1 161 ? -3.785 -5.816 -9.850 1.00 95.44 161 ARG A O 1
ATOM 1332 N N . LEU A 1 162 ? -2.444 -6.947 -11.246 1.00 94.81 162 LEU A N 1
ATOM 1333 C CA . LEU A 1 162 ? -2.082 -5.850 -12.165 1.00 94.81 162 LEU A CA 1
ATOM 1334 C C . LEU A 1 162 ? -2.779 -6.001 -13.535 1.00 94.81 162 LEU A C 1
ATOM 1336 O O . LEU A 1 162 ? -2.149 -6.238 -14.578 1.00 94.81 162 LEU A O 1
ATOM 1340 N N . SER A 1 163 ? -4.110 -5.919 -13.535 1.00 91.88 163 SER A N 1
ATOM 1341 C CA . SER A 1 163 ? -4.962 -6.200 -14.699 1.00 91.88 163 SER A CA 1
ATOM 1342 C C . SER A 1 163 ? -5.110 -5.008 -15.654 1.00 91.88 163 SER A C 1
ATOM 1344 O O . SER A 1 163 ? -5.177 -5.211 -16.874 1.00 91.88 163 SER A O 1
ATOM 1346 N N . SER A 1 164 ? -5.071 -3.781 -15.142 1.00 92.38 164 SER A N 1
ATOM 1347 C CA . SER A 1 164 ? -5.162 -2.531 -15.913 1.00 92.38 164 SER A CA 1
ATOM 1348 C C . SER A 1 164 ? -3.796 -1.843 -16.043 1.00 92.38 164 SER A C 1
ATOM 1350 O O . SER A 1 164 ? -2.808 -2.243 -15.428 1.00 92.38 164 SER A O 1
ATOM 1352 N N . MET A 1 165 ? -3.704 -0.821 -16.897 1.00 91.56 165 MET A N 1
ATOM 1353 C CA . MET A 1 165 ? -2.526 0.055 -16.948 1.00 91.56 165 MET A CA 1
ATOM 1354 C C . MET A 1 165 ? -2.513 0.985 -15.723 1.00 91.56 165 MET A C 1
ATOM 1356 O O . MET A 1 165 ? -3.577 1.371 -15.248 1.00 91.56 165 MET A O 1
ATOM 1360 N N . ASN A 1 166 ? -1.324 1.353 -15.233 1.00 91.56 166 ASN A N 1
ATOM 1361 C CA . ASN A 1 166 ? -1.124 2.242 -14.079 1.00 91.56 166 ASN A CA 1
ATOM 1362 C C . ASN A 1 166 ? -1.763 1.740 -12.768 1.00 91.56 166 ASN A C 1
ATOM 1364 O O . ASN A 1 166 ? -1.998 2.522 -11.851 1.00 91.56 166 ASN A O 1
ATOM 1368 N N . GLU A 1 167 ? -2.013 0.434 -12.645 1.00 94.69 167 GLU A N 1
ATOM 1369 C CA . GLU A 1 167 ? -2.301 -0.181 -11.348 1.00 94.69 167 GLU A CA 1
ATOM 1370 C C . GLU A 1 167 ? -1.002 -0.374 -10.555 1.00 94.69 167 GLU A C 1
ATOM 1372 O O . GLU A 1 167 ? 0.030 -0.747 -11.124 1.00 94.69 167 GLU A O 1
ATOM 1377 N N . GLY A 1 168 ? -1.066 -0.110 -9.248 1.00 95.00 168 GLY A N 1
ATOM 1378 C CA . GLY A 1 168 ? -0.003 -0.334 -8.272 1.00 95.00 168 GLY A CA 1
ATOM 1379 C C . GLY A 1 168 ? -0.444 -1.293 -7.165 1.00 95.00 168 GLY A C 1
ATOM 1380 O O . GLY A 1 168 ? -1.583 -1.229 -6.707 1.00 95.00 168 GLY A O 1
ATOM 1381 N N . VAL A 1 169 ? 0.445 -2.181 -6.720 1.00 96.00 169 VAL A N 1
ATOM 1382 C CA . VAL A 1 169 ? 0.184 -3.166 -5.653 1.00 96.00 169 VAL A CA 1
ATOM 1383 C C . VAL A 1 169 ? 1.428 -3.301 -4.766 1.00 96.00 169 VAL A C 1
ATOM 1385 O O . VAL A 1 169 ? 2.547 -3.336 -5.279 1.00 96.00 169 VAL A O 1
ATOM 1388 N N . PHE A 1 170 ? 1.245 -3.388 -3.444 1.00 96.06 170 PHE A N 1
ATOM 1389 C CA . PHE A 1 170 ? 2.312 -3.776 -2.512 1.00 96.06 170 PHE A CA 1
ATOM 1390 C C . PHE A 1 170 ? 2.449 -5.300 -2.478 1.00 96.06 170 PHE A C 1
ATOM 1392 O O . PHE A 1 170 ? 1.449 -6.007 -2.360 1.00 96.06 170 PHE A O 1
ATOM 1399 N N . VAL A 1 171 ? 3.678 -5.806 -2.571 1.00 93.50 171 VAL A N 1
ATOM 1400 C CA . VAL A 1 171 ? 3.967 -7.244 -2.639 1.00 93.50 171 VAL A CA 1
ATOM 1401 C C . VAL A 1 171 ? 5.181 -7.578 -1.767 1.00 93.50 171 VAL A C 1
ATOM 1403 O O . VAL A 1 171 ? 6.213 -6.915 -1.880 1.00 93.50 171 VAL A O 1
ATOM 1406 N N . ARG A 1 172 ? 5.082 -8.621 -0.932 1.00 92.19 172 ARG A N 1
ATOM 1407 C CA . ARG A 1 172 ? 6.222 -9.184 -0.187 1.00 92.19 172 ARG A CA 1
ATOM 1408 C C . ARG A 1 172 ? 7.150 -9.961 -1.128 1.00 92.19 172 ARG A C 1
ATOM 1410 O O . ARG A 1 172 ? 6.691 -10.693 -2.015 1.00 92.19 172 ARG A O 1
ATOM 1417 N N . LEU A 1 173 ? 8.461 -9.794 -0.957 1.00 89.12 173 LEU A N 1
ATOM 1418 C CA . LEU A 1 173 ? 9.486 -10.402 -1.808 1.00 89.12 173 LEU A CA 1
ATOM 1419 C C . LEU A 1 173 ? 9.780 -11.873 -1.456 1.00 89.12 173 LEU A C 1
ATOM 1421 O O . LEU A 1 173 ? 10.890 -12.233 -1.074 1.00 89.12 173 LEU A O 1
ATOM 1425 N N . ASP A 1 174 ? 8.807 -12.748 -1.693 1.00 90.19 174 ASP A N 1
ATOM 1426 C CA . ASP A 1 174 ? 9.010 -14.199 -1.620 1.00 90.19 174 ASP A CA 1
ATOM 1427 C C . ASP A 1 174 ? 9.826 -14.710 -2.834 1.00 90.19 174 ASP A C 1
ATOM 1429 O O . ASP A 1 174 ? 9.869 -14.077 -3.898 1.00 90.19 174 ASP A O 1
ATOM 1433 N N . GLU A 1 175 ? 10.413 -15.913 -2.756 1.00 89.06 175 GLU A N 1
ATOM 1434 C CA . GLU A 1 175 ? 11.068 -16.549 -3.916 1.00 89.06 175 GLU A CA 1
ATOM 1435 C C . GLU A 1 175 ? 10.131 -16.698 -5.124 1.00 89.06 175 GLU A C 1
ATOM 1437 O O . GLU A 1 175 ? 10.525 -16.474 -6.274 1.00 89.06 175 GLU A O 1
ATOM 1442 N N . ASN A 1 176 ? 8.877 -17.075 -4.864 1.00 91.38 176 ASN A N 1
ATOM 1443 C CA . ASN A 1 176 ? 7.855 -17.242 -5.891 1.00 91.38 176 ASN A CA 1
ATOM 1444 C C . ASN A 1 176 ? 7.534 -15.899 -6.556 1.00 91.38 176 ASN A C 1
ATOM 1446 O O . ASN A 1 176 ? 7.564 -15.803 -7.786 1.00 91.38 176 ASN A O 1
ATOM 1450 N N . THR A 1 177 ? 7.340 -14.847 -5.756 1.00 90.75 177 THR A N 1
ATOM 1451 C CA . THR A 1 177 ? 7.192 -13.465 -6.229 1.00 90.75 177 THR A CA 1
ATOM 1452 C C . THR A 1 177 ? 8.387 -13.055 -7.088 1.00 90.75 177 THR A C 1
ATOM 1454 O O . THR A 1 177 ? 8.206 -12.573 -8.204 1.00 90.75 177 THR A O 1
ATOM 1457 N N . ARG A 1 178 ? 9.622 -13.333 -6.653 1.00 89.75 178 ARG A N 1
ATOM 1458 C CA . ARG A 1 178 ? 10.848 -13.024 -7.409 1.00 89.75 178 ARG A CA 1
ATOM 1459 C C . ARG A 1 178 ? 10.869 -13.695 -8.791 1.00 89.75 178 ARG A C 1
ATOM 1461 O O . ARG A 1 178 ? 11.227 -13.052 -9.778 1.00 89.75 178 ARG A O 1
ATOM 1468 N N . ARG A 1 179 ? 10.446 -14.962 -8.900 1.00 91.12 179 ARG A N 1
ATOM 1469 C CA . ARG A 1 179 ? 10.319 -15.690 -10.186 1.00 91.12 179 ARG A CA 1
ATOM 1470 C C . ARG A 1 179 ? 9.216 -15.094 -11.079 1.00 91.12 179 ARG A C 1
ATOM 1472 O O . ARG A 1 179 ? 9.389 -14.991 -12.296 1.00 91.12 179 ARG A O 1
ATOM 1479 N N . GLN A 1 180 ? 8.102 -14.665 -10.485 1.00 91.56 180 GLN A N 1
ATOM 1480 C CA . GLN A 1 180 ? 7.011 -13.995 -11.199 1.00 91.56 180 GLN A CA 1
ATOM 1481 C C . GLN A 1 180 ? 7.437 -12.622 -11.735 1.00 91.56 180 GLN A C 1
ATOM 1483 O O . GLN A 1 180 ? 7.270 -12.372 -12.928 1.00 91.56 180 GLN A O 1
ATOM 1488 N N . LEU A 1 181 ? 8.057 -11.778 -10.902 1.00 90.44 181 LEU A N 1
ATOM 1489 C CA . LEU A 1 181 ? 8.570 -10.456 -11.280 1.00 90.44 181 LEU A CA 1
ATOM 1490 C C . LEU A 1 181 ? 9.572 -10.551 -12.438 1.00 90.44 181 LEU A C 1
ATOM 1492 O O . LEU A 1 181 ? 9.409 -9.838 -13.424 1.00 90.44 181 LEU A O 1
ATOM 1496 N N . LYS A 1 182 ? 10.514 -11.508 -12.398 1.00 88.44 182 LYS A N 1
ATOM 1497 C CA . LYS A 1 182 ? 11.423 -11.803 -13.527 1.00 88.44 182 LYS A CA 1
ATOM 1498 C C . LYS A 1 182 ? 10.682 -12.102 -14.841 1.00 88.44 182 LYS A C 1
ATOM 1500 O O . LYS A 1 182 ? 11.161 -11.732 -15.905 1.00 88.44 182 LYS A O 1
ATOM 1505 N N . THR A 1 183 ? 9.509 -12.738 -14.783 1.00 89.81 183 THR A N 1
ATOM 1506 C CA . THR A 1 183 ? 8.703 -13.081 -15.973 1.00 89.81 183 THR A CA 1
ATOM 1507 C C . THR A 1 183 ? 7.954 -11.875 -16.556 1.00 89.81 183 THR A C 1
ATOM 1509 O O . THR A 1 183 ? 7.761 -11.802 -17.768 1.00 89.81 183 THR A O 1
ATOM 1512 N N . VAL A 1 184 ? 7.504 -10.934 -15.718 1.00 89.62 184 VAL A N 1
ATOM 1513 C CA . VAL A 1 184 ? 6.715 -9.755 -16.147 1.00 89.62 184 VAL A CA 1
ATOM 1514 C C . VAL A 1 184 ? 7.538 -8.468 -16.270 1.00 89.62 184 VAL A C 1
ATOM 1516 O O . VAL A 1 184 ? 7.001 -7.433 -16.661 1.00 89.62 184 VAL A O 1
ATOM 1519 N N . LEU A 1 185 ? 8.832 -8.549 -15.964 1.00 85.12 185 LEU A N 1
ATOM 1520 C CA . LEU A 1 185 ? 9.807 -7.468 -15.815 1.00 85.12 185 LEU A CA 1
ATOM 1521 C C . LEU A 1 185 ? 9.707 -6.355 -16.866 1.00 85.12 185 LEU A C 1
ATOM 1523 O O . LEU A 1 185 ? 9.695 -5.178 -16.527 1.00 85.12 185 LEU A O 1
ATOM 1527 N N . ALA A 1 186 ? 9.546 -6.716 -18.141 1.00 84.81 186 ALA A N 1
ATOM 1528 C CA . ALA A 1 186 ? 9.459 -5.760 -19.241 1.00 84.81 186 ALA A CA 1
ATOM 1529 C C . ALA A 1 186 ? 8.211 -4.848 -19.211 1.00 84.81 186 ALA A C 1
ATOM 1531 O O . ALA A 1 186 ? 8.192 -3.851 -19.936 1.00 84.81 186 ALA A O 1
ATOM 1532 N N . TYR A 1 187 ? 7.175 -5.178 -18.428 1.00 86.75 187 TYR A N 1
ATOM 1533 C CA . TYR A 1 187 ? 5.875 -4.483 -18.377 1.00 86.75 187 TYR A CA 1
ATOM 1534 C C . TYR A 1 187 ? 5.637 -3.688 -17.086 1.00 86.75 187 TYR A C 1
ATOM 1536 O O . TYR A 1 187 ? 4.726 -2.852 -17.040 1.00 86.75 187 TYR A O 1
ATOM 1544 N N . ILE A 1 188 ? 6.433 -3.954 -16.050 1.00 88.25 188 ILE A N 1
ATOM 1545 C CA . ILE A 1 188 ? 6.292 -3.381 -14.710 1.00 88.25 188 ILE A CA 1
ATOM 1546 C C . ILE A 1 188 ? 7.476 -2.475 -14.363 1.00 88.25 188 ILE A C 1
ATOM 1548 O O . ILE A 1 188 ? 8.535 -2.530 -14.979 1.00 88.25 188 ILE A O 1
ATOM 1552 N N . THR A 1 189 ? 7.284 -1.648 -13.346 1.00 87.00 189 THR A N 1
ATOM 1553 C CA . THR A 1 189 ? 8.332 -0.925 -12.627 1.00 87.00 189 THR A CA 1
ATOM 1554 C C . THR A 1 189 ? 8.121 -1.218 -11.144 1.00 87.00 189 THR A C 1
ATOM 1556 O O . THR A 1 189 ? 6.985 -1.138 -10.678 1.00 87.00 189 THR A O 1
ATOM 1559 N N . TYR A 1 190 ? 9.169 -1.586 -10.408 1.00 88.81 190 TYR A N 1
ATOM 1560 C CA . TYR A 1 190 ? 9.075 -1.894 -8.978 1.00 88.81 190 TYR A CA 1
ATOM 1561 C C . TYR A 1 190 ? 10.2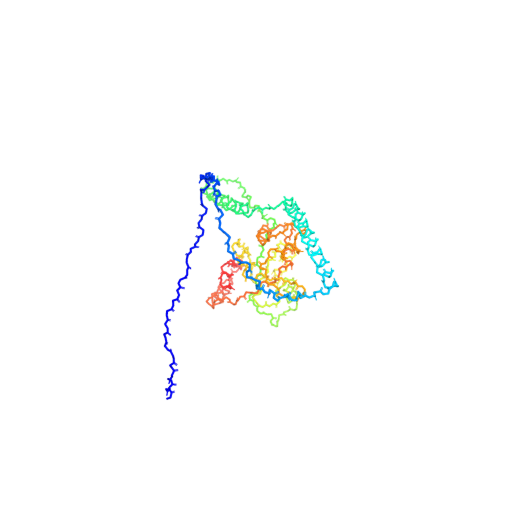85 -1.374 -8.199 1.00 88.81 190 TYR A C 1
ATOM 1563 O O . TYR A 1 190 ? 11.305 -1.040 -8.792 1.00 88.81 190 TYR A O 1
ATOM 1571 N N . GLY A 1 191 ? 10.147 -1.294 -6.875 1.00 86.94 191 GLY A N 1
ATOM 1572 C CA . GLY A 1 191 ? 11.185 -0.834 -5.950 1.00 86.94 191 GLY A CA 1
ATOM 1573 C C . GLY A 1 191 ? 10.655 -0.721 -4.518 1.00 86.94 191 GLY A C 1
ATOM 1574 O O . GLY A 1 191 ? 9.454 -0.896 -4.288 1.00 86.94 191 GLY A O 1
ATOM 1575 N N . GLU A 1 192 ? 11.541 -0.435 -3.561 1.00 88.00 192 GLU A N 1
ATOM 1576 C CA . GLU A 1 192 ? 11.163 -0.243 -2.153 1.00 88.00 192 GLU A CA 1
ATOM 1577 C C . GLU A 1 192 ? 10.357 1.065 -1.968 1.00 88.00 192 GLU A C 1
ATOM 1579 O O . GLU A 1 192 ? 10.798 2.138 -2.408 1.00 88.00 192 GLU A O 1
ATOM 1584 N N . PRO A 1 193 ? 9.169 1.024 -1.333 1.00 91.44 193 PRO A N 1
ATOM 1585 C CA . PRO A 1 193 ? 8.372 2.215 -1.084 1.00 91.44 193 PRO A CA 1
ATOM 1586 C C . PRO A 1 193 ? 8.847 2.970 0.166 1.00 91.44 193 PRO A C 1
ATOM 1588 O O . PRO A 1 193 ? 9.100 2.386 1.217 1.00 91.44 193 PRO A O 1
ATOM 1591 N N . ASN A 1 194 ? 8.879 4.300 0.094 1.00 91.25 194 ASN A N 1
ATOM 1592 C CA . ASN A 1 194 ? 9.085 5.149 1.268 1.00 91.25 194 ASN A CA 1
ATOM 1593 C C . ASN A 1 194 ? 7.821 5.177 2.143 1.00 91.25 194 ASN A C 1
ATOM 1595 O O . ASN A 1 194 ? 6.706 5.165 1.621 1.00 91.25 194 ASN A O 1
ATOM 1599 N N . LEU A 1 195 ? 7.974 5.363 3.460 1.00 91.19 195 LEU A N 1
ATOM 1600 C CA . LEU A 1 195 ? 6.854 5.511 4.407 1.00 91.19 195 LEU A CA 1
ATOM 1601 C C . LEU A 1 195 ? 5.821 6.564 3.956 1.00 91.19 195 LEU A C 1
ATOM 1603 O O . LEU A 1 195 ? 4.615 6.334 4.025 1.00 91.19 195 LEU A O 1
ATOM 1607 N N . ASN A 1 196 ? 6.289 7.706 3.441 1.00 92.56 196 ASN A N 1
ATOM 1608 C CA . ASN A 1 196 ? 5.417 8.759 2.910 1.00 92.56 196 ASN A CA 1
ATOM 1609 C C . ASN A 1 196 ? 4.655 8.310 1.656 1.00 92.56 196 ASN A C 1
ATOM 1611 O O . ASN A 1 196 ? 3.496 8.669 1.499 1.00 92.56 196 ASN A O 1
ATOM 1615 N N . THR A 1 197 ? 5.274 7.502 0.794 1.00 92.94 197 THR A N 1
ATOM 1616 C CA . THR A 1 197 ? 4.648 6.949 -0.415 1.00 92.94 197 THR A CA 1
ATOM 1617 C C . THR A 1 197 ? 3.594 5.896 -0.063 1.00 92.94 197 THR A C 1
ATOM 1619 O O . THR A 1 197 ? 2.522 5.900 -0.662 1.00 92.94 197 THR A O 1
ATOM 1622 N N . VAL A 1 198 ? 3.843 5.053 0.950 1.00 94.62 198 VAL A N 1
ATOM 1623 C CA . VAL A 1 198 ? 2.839 4.120 1.498 1.00 94.62 198 VAL A CA 1
ATOM 1624 C C . VAL A 1 198 ? 1.641 4.883 2.067 1.00 94.62 198 VAL A C 1
ATOM 1626 O O . VAL A 1 198 ? 0.500 4.598 1.699 1.00 94.62 198 VAL A O 1
ATOM 1629 N N . ARG A 1 199 ? 1.898 5.894 2.911 1.00 94.62 199 ARG A N 1
ATOM 1630 C CA . ARG A 1 199 ? 0.856 6.740 3.511 1.00 94.62 199 ARG A CA 1
ATOM 1631 C C . ARG A 1 199 ? 0.027 7.473 2.454 1.00 94.62 199 ARG A C 1
ATOM 1633 O O . ARG A 1 199 ? -1.197 7.427 2.513 1.00 94.62 199 ARG A O 1
ATOM 1640 N N . ASP A 1 200 ? 0.673 8.098 1.471 1.00 94.69 200 ASP A N 1
ATOM 1641 C CA . ASP A 1 200 ? -0.010 8.805 0.382 1.00 94.69 200 ASP A CA 1
ATOM 1642 C C . ASP A 1 200 ? -0.912 7.877 -0.439 1.00 94.69 200 ASP A C 1
ATOM 1644 O O . ASP A 1 200 ? -2.051 8.238 -0.728 1.00 94.69 200 ASP A O 1
ATOM 1648 N N . LEU A 1 201 ? -0.432 6.681 -0.799 1.00 95.19 201 LEU A N 1
ATOM 1649 C CA . LEU A 1 201 ? -1.214 5.726 -1.587 1.00 95.19 201 LEU A CA 1
ATOM 1650 C C . LEU A 1 201 ? -2.444 5.227 -0.828 1.00 95.19 201 LEU A C 1
ATOM 1652 O O . LEU A 1 201 ? -3.535 5.210 -1.396 1.00 95.19 201 LEU A O 1
ATOM 1656 N N . LEU A 1 202 ? -2.297 4.874 0.451 1.00 95.00 202 LEU A N 1
ATOM 1657 C CA . LEU A 1 202 ? -3.416 4.410 1.274 1.00 95.00 202 LEU A CA 1
ATOM 1658 C C . LEU A 1 202 ? -4.432 5.525 1.554 1.00 95.00 202 LEU A C 1
ATOM 1660 O O . LEU A 1 202 ? -5.625 5.291 1.397 1.00 95.00 202 LEU A O 1
ATOM 1664 N N . LEU A 1 203 ? -3.990 6.739 1.894 1.00 93.94 203 LEU A N 1
ATOM 1665 C CA . LEU A 1 203 ? -4.906 7.838 2.224 1.00 93.94 203 LEU A CA 1
ATOM 1666 C C . LEU A 1 203 ? -5.578 8.467 0.993 1.00 93.94 203 LEU A C 1
ATOM 1668 O O . LEU A 1 203 ? -6.744 8.841 1.066 1.00 93.94 203 LEU A O 1
ATOM 1672 N N . LYS A 1 204 ? -4.870 8.607 -0.137 1.00 93.94 204 LYS A N 1
ATOM 1673 C CA . LYS A 1 204 ? -5.403 9.282 -1.341 1.00 93.94 204 LYS A CA 1
ATOM 1674 C C . LYS A 1 204 ? -6.067 8.318 -2.323 1.00 93.94 204 LYS A C 1
ATOM 1676 O O . LYS A 1 204 ? -6.938 8.723 -3.090 1.00 93.94 204 LYS A O 1
ATOM 1681 N N . ARG A 1 205 ? -5.615 7.059 -2.362 1.00 94.56 205 ARG A N 1
ATOM 1682 C CA . ARG A 1 205 ? -5.999 6.063 -3.381 1.00 94.56 205 ARG A CA 1
ATOM 1683 C C . ARG A 1 205 ? -6.385 4.702 -2.784 1.00 94.56 205 ARG A C 1
ATOM 1685 O O . ARG A 1 205 ? -6.597 3.762 -3.548 1.00 94.56 205 ARG A O 1
ATOM 1692 N N . GLY A 1 206 ? -6.508 4.588 -1.459 1.00 95.06 206 GLY A N 1
ATOM 1693 C CA . GLY A 1 206 ? -6.952 3.375 -0.777 1.00 95.06 206 GLY A CA 1
ATOM 1694 C C . GLY A 1 206 ? -8.440 3.116 -0.981 1.00 95.06 206 GLY A C 1
ATOM 1695 O O . GLY A 1 206 ? -9.295 3.851 -0.486 1.00 95.06 206 GLY A O 1
ATOM 1696 N N . TYR A 1 207 ? -8.740 2.030 -1.688 1.00 95.56 207 TYR A N 1
ATOM 1697 C CA . TYR A 1 207 ? -10.091 1.501 -1.847 1.00 95.56 207 TYR A CA 1
ATOM 1698 C C . TYR A 1 207 ? -10.151 0.062 -1.344 1.00 95.56 207 TYR A C 1
ATOM 1700 O O . TYR A 1 207 ? -9.173 -0.678 -1.438 1.00 95.56 207 TYR A O 1
ATOM 1708 N N . THR A 1 208 ? -11.317 -0.345 -0.868 1.00 95.12 208 THR A N 1
ATOM 1709 C CA . THR A 1 208 ? -11.630 -1.701 -0.409 1.00 95.12 208 THR A CA 1
ATOM 1710 C C . THR A 1 208 ? -12.842 -2.231 -1.165 1.00 95.12 208 THR A C 1
ATOM 1712 O O . THR A 1 208 ? -13.568 -1.480 -1.826 1.00 95.12 208 THR A O 1
ATOM 1715 N N . LEU A 1 209 ? -13.046 -3.547 -1.098 1.00 93.06 209 LEU A N 1
ATOM 1716 C CA . LEU A 1 209 ? -14.233 -4.205 -1.631 1.00 93.06 209 LEU A CA 1
ATOM 1717 C C . LEU A 1 209 ? -15.132 -4.621 -0.461 1.00 93.06 209 LEU A C 1
ATOM 1719 O O . LEU A 1 209 ? -14.882 -5.637 0.182 1.00 93.06 209 LEU A O 1
ATOM 1723 N N . ILE A 1 210 ? -16.162 -3.823 -0.182 1.00 91.38 210 ILE A N 1
ATOM 1724 C CA . ILE A 1 210 ? -17.156 -4.082 0.868 1.00 91.38 210 ILE A CA 1
ATOM 1725 C C . ILE A 1 210 ? -18.489 -4.344 0.168 1.00 91.38 210 ILE A C 1
ATOM 1727 O O . ILE A 1 210 ? -18.919 -3.553 -0.666 1.00 91.38 210 ILE A O 1
ATOM 1731 N N . ASP A 1 211 ? -19.109 -5.490 0.445 1.00 90.06 211 ASP A N 1
ATOM 1732 C CA . ASP A 1 211 ? -20.374 -5.941 -0.159 1.00 90.06 211 ASP A CA 1
ATOM 1733 C C . ASP A 1 211 ? -20.374 -5.888 -1.700 1.00 90.06 211 ASP A C 1
ATOM 1735 O O . ASP A 1 211 ? -21.333 -5.462 -2.345 1.00 90.06 211 ASP A O 1
ATOM 1739 N N . ASN A 1 212 ? -19.244 -6.296 -2.293 1.00 91.75 212 ASN A N 1
ATOM 1740 C CA . ASN A 1 212 ? -18.931 -6.220 -3.728 1.00 91.75 212 ASN A CA 1
ATOM 1741 C C . ASN A 1 212 ? -18.947 -4.800 -4.330 1.00 91.75 212 ASN A C 1
ATOM 1743 O O . ASN A 1 212 ? -18.837 -4.641 -5.547 1.00 91.75 212 ASN A O 1
ATOM 1747 N N . LYS A 1 213 ? -19.024 -3.758 -3.497 1.00 93.88 213 LYS A N 1
ATOM 1748 C CA . LYS A 1 213 ? -18.914 -2.352 -3.888 1.00 93.88 213 LYS A CA 1
ATOM 1749 C C . LYS A 1 213 ? -17.521 -1.831 -3.560 1.00 93.88 213 LYS A C 1
ATOM 1751 O O . LYS A 1 213 ? -16.892 -2.224 -2.578 1.00 93.88 213 LYS A O 1
ATOM 1756 N N . ARG A 1 214 ? -17.031 -0.931 -4.410 1.00 94.38 214 ARG A N 1
ATOM 1757 C CA . ARG A 1 214 ? -15.765 -0.234 -4.192 1.00 94.38 214 ARG A CA 1
ATOM 1758 C C . ARG A 1 214 ? -16.000 0.944 -3.252 1.00 94.38 214 ARG A C 1
ATOM 1760 O O . ARG A 1 214 ? -16.621 1.924 -3.656 1.00 94.38 214 ARG A O 1
ATOM 1767 N N . THR A 1 215 ? -15.455 0.858 -2.047 1.00 94.62 215 THR A N 1
ATOM 1768 C CA . THR A 1 215 ? -15.581 1.883 -1.001 1.00 94.62 215 THR A CA 1
ATOM 1769 C C . THR A 1 215 ? -14.204 2.487 -0.721 1.00 94.62 215 THR A C 1
ATOM 1771 O O . THR A 1 215 ? -13.193 1.796 -0.839 1.00 94.62 215 THR A O 1
ATOM 1774 N N . ALA A 1 216 ? -14.129 3.786 -0.428 1.00 95.12 216 ALA A N 1
ATOM 1775 C CA . ALA A 1 216 ? -12.874 4.435 -0.037 1.00 95.12 216 ALA A CA 1
ATOM 1776 C C . ALA A 1 216 ? -12.583 4.186 1.452 1.00 95.12 216 ALA A C 1
ATOM 1778 O O . ALA A 1 216 ? -13.512 4.070 2.247 1.00 95.12 216 ALA A O 1
ATOM 1779 N N . ILE A 1 217 ? -11.309 4.134 1.849 1.00 93.44 217 ILE A N 1
ATOM 1780 C CA . ILE A 1 217 ? -10.928 3.978 3.262 1.00 93.44 217 ILE A CA 1
ATOM 1781 C C . ILE A 1 217 ? -10.986 5.349 3.961 1.00 93.44 217 ILE A C 1
ATOM 1783 O O . ILE A 1 217 ? -9.970 6.023 4.101 1.00 93.44 217 ILE A O 1
ATOM 1787 N N . SER A 1 218 ? -12.185 5.780 4.366 1.00 89.06 218 SER A N 1
ATOM 1788 C CA . SER A 1 218 ? -12.401 7.021 5.132 1.00 89.06 218 SER A CA 1
ATOM 1789 C C . SER A 1 218 ? -12.334 6.818 6.647 1.00 89.06 218 SER A C 1
ATOM 1791 O O . SER A 1 218 ? -11.704 7.604 7.351 1.00 89.06 218 SER A O 1
ATOM 1793 N N . ASP A 1 219 ? -12.975 5.763 7.152 1.00 89.94 219 ASP A N 1
ATOM 1794 C CA . ASP A 1 219 ? -13.269 5.603 8.577 1.00 89.94 219 ASP A CA 1
ATOM 1795 C C . ASP A 1 219 ? -12.544 4.403 9.186 1.00 89.94 219 ASP A C 1
ATOM 1797 O O . ASP A 1 219 ? -12.629 3.282 8.678 1.00 89.94 219 ASP A O 1
ATOM 1801 N N . ASN A 1 220 ? -11.907 4.611 10.344 1.00 91.25 220 ASN A N 1
ATOM 1802 C CA . ASN A 1 220 ? -11.235 3.538 11.090 1.00 91.25 220 ASN A CA 1
ATOM 1803 C C . ASN A 1 220 ? -12.191 2.389 11.463 1.00 91.25 220 ASN A C 1
ATOM 1805 O O . ASN A 1 220 ? -11.755 1.249 11.540 1.00 91.25 220 ASN A O 1
ATOM 1809 N N . MET A 1 221 ? -13.497 2.653 11.613 1.00 89.94 221 MET A N 1
ATOM 1810 C CA . MET A 1 221 ? -14.495 1.606 11.878 1.00 89.94 221 MET A CA 1
ATOM 1811 C C . MET A 1 221 ? -14.531 0.528 10.782 1.00 89.94 221 MET A C 1
ATOM 1813 O O . MET A 1 221 ? -14.664 -0.647 11.101 1.00 89.94 221 MET A O 1
ATOM 1817 N N . MET A 1 222 ? -14.351 0.901 9.507 1.00 90.56 222 MET A N 1
ATOM 1818 C CA . MET A 1 222 ? -14.301 -0.066 8.398 1.00 90.56 222 MET A CA 1
ATOM 1819 C C . MET A 1 222 ? -13.025 -0.920 8.417 1.00 90.56 222 MET A C 1
ATOM 1821 O O . MET A 1 222 ? -13.015 -2.025 7.877 1.00 90.56 222 MET A O 1
ATOM 1825 N N . VAL A 1 223 ? -11.943 -0.399 9.005 1.00 92.00 223 VAL A N 1
ATOM 1826 C CA . VAL A 1 223 ? -10.682 -1.126 9.200 1.00 92.00 223 VAL A CA 1
ATOM 1827 C C . VAL A 1 223 ? -10.829 -2.092 10.375 1.00 92.00 223 VAL A C 1
ATOM 1829 O O . VAL A 1 223 ? -10.569 -3.280 10.212 1.00 92.00 223 VAL A O 1
ATOM 1832 N N . GLU A 1 224 ? -11.325 -1.612 11.518 1.00 90.94 224 GLU A N 1
ATOM 1833 C CA . GLU A 1 224 ? -11.556 -2.409 12.729 1.00 90.94 224 GLU A CA 1
ATOM 1834 C C . GLU A 1 224 ? -12.533 -3.574 12.482 1.00 90.94 224 GLU A C 1
ATOM 1836 O O . GLU A 1 224 ? -12.255 -4.699 12.890 1.00 90.94 224 GLU A O 1
ATOM 1841 N N . GLU A 1 225 ? -13.625 -3.360 11.738 1.00 90.81 225 GLU A N 1
ATOM 1842 C CA . GLU A 1 225 ? -14.595 -4.417 11.396 1.00 90.81 225 GLU A CA 1
ATOM 1843 C C . GLU A 1 225 ? -13.988 -5.548 10.543 1.00 90.81 225 GLU A C 1
ATOM 1845 O O . GLU A 1 225 ? -14.444 -6.688 10.608 1.00 90.81 225 GLU A O 1
ATOM 1850 N N . ARG A 1 226 ? -12.964 -5.253 9.729 1.00 90.94 226 ARG A N 1
ATOM 1851 C CA . ARG A 1 226 ? -12.410 -6.193 8.736 1.00 90.94 226 ARG A CA 1
ATOM 1852 C C . ARG A 1 226 ? -11.034 -6.752 9.091 1.00 90.94 226 ARG A C 1
ATOM 1854 O O . ARG A 1 226 ? -10.683 -7.813 8.585 1.00 90.94 226 ARG A O 1
ATOM 1861 N N . LEU A 1 227 ? -10.260 -6.053 9.921 1.00 92.12 227 LEU A N 1
ATOM 1862 C CA . LEU A 1 227 ? -8.899 -6.424 10.326 1.00 92.12 227 LEU A CA 1
ATOM 1863 C C . LEU A 1 227 ? -8.691 -6.400 11.855 1.00 92.12 227 LEU A C 1
ATOM 1865 O O . LEU A 1 227 ? -7.585 -6.686 12.318 1.00 92.12 227 LEU A O 1
ATOM 1869 N N . GLY A 1 228 ? -9.731 -6.126 12.652 1.00 88.06 228 GLY A N 1
ATOM 1870 C CA . GLY A 1 228 ? -9.651 -6.115 14.117 1.00 88.06 228 GLY A CA 1
ATOM 1871 C C . GLY A 1 228 ? -9.244 -7.462 14.724 1.00 88.06 228 GLY A C 1
ATOM 1872 O O . GLY A 1 228 ? -8.523 -7.486 15.720 1.00 88.06 228 GLY A O 1
ATOM 1873 N N . GLU A 1 229 ? -9.598 -8.582 14.080 1.00 88.88 229 GLU A N 1
ATOM 1874 C CA . GLU A 1 229 ? -9.122 -9.932 14.444 1.00 88.88 229 GLU A CA 1
ATOM 1875 C C . GLU A 1 229 ? -7.591 -10.064 14.361 1.00 88.88 229 GLU A C 1
ATOM 1877 O O . GLU A 1 229 ? -6.980 -10.803 15.130 1.00 88.88 229 GLU A O 1
ATOM 1882 N N . HIS A 1 230 ? -6.961 -9.305 13.462 1.00 88.25 230 HIS A N 1
ATOM 1883 C CA . HIS A 1 230 ? -5.513 -9.253 13.264 1.00 88.25 230 HIS A CA 1
ATOM 1884 C C . HIS A 1 230 ? -4.828 -8.169 14.119 1.00 88.25 230 HIS A C 1
ATOM 1886 O O . HIS A 1 230 ? -3.631 -7.932 13.971 1.00 88.25 230 HIS A O 1
ATOM 1892 N N . GLY A 1 231 ? -5.570 -7.492 15.006 1.00 87.31 231 GLY A N 1
ATOM 1893 C CA . GLY A 1 231 ? -5.052 -6.419 15.861 1.00 87.31 231 GLY A CA 1
ATOM 1894 C C . GLY A 1 231 ? -4.804 -5.087 15.141 1.00 87.31 231 GLY A C 1
ATOM 1895 O O . GLY A 1 231 ? -4.112 -4.229 15.687 1.00 87.31 231 GLY A O 1
ATOM 1896 N N . ILE A 1 232 ? -5.355 -4.906 13.937 1.00 90.81 232 ILE A N 1
ATOM 1897 C CA . ILE A 1 232 ? -5.220 -3.690 13.124 1.00 90.81 232 ILE A CA 1
ATOM 1898 C C . ILE A 1 232 ? -6.507 -2.876 13.282 1.00 90.81 232 ILE A C 1
ATOM 1900 O O . ILE A 1 232 ? -7.573 -3.301 12.839 1.00 90.81 232 ILE A O 1
ATOM 1904 N N . ILE A 1 233 ? -6.411 -1.718 13.938 1.00 90.25 233 ILE A N 1
ATOM 1905 C CA . ILE A 1 233 ? -7.580 -0.927 14.359 1.00 90.25 233 ILE A CA 1
ATOM 1906 C C . ILE A 1 233 ? -7.717 0.339 13.503 1.00 90.25 233 ILE A C 1
ATOM 1908 O O . ILE A 1 233 ? -8.826 0.797 13.235 1.00 90.25 233 ILE A O 1
ATOM 1912 N N . CYS A 1 234 ? -6.600 0.921 13.056 1.00 90.88 234 CYS A N 1
ATOM 1913 C CA . CYS A 1 234 ? -6.598 2.160 12.283 1.00 90.88 234 CYS A CA 1
ATOM 1914 C C . CYS A 1 234 ? -5.738 2.093 11.012 1.00 90.88 234 CYS A C 1
ATOM 1916 O O . CYS A 1 234 ? -4.912 1.201 10.820 1.00 90.88 234 CYS A O 1
ATOM 1918 N N . VAL A 1 235 ? -5.901 3.091 10.138 1.00 92.50 235 VAL A N 1
ATOM 1919 C CA . VAL A 1 235 ? -5.136 3.186 8.880 1.00 92.50 235 VAL A CA 1
ATOM 1920 C C . VAL A 1 235 ? -3.621 3.328 9.118 1.00 92.50 235 VAL A C 1
ATOM 1922 O O . VAL A 1 235 ? -2.827 2.848 8.313 1.00 92.50 235 VAL A O 1
ATOM 1925 N N . GLU A 1 236 ? -3.186 3.930 10.230 1.00 92.06 236 GLU A N 1
ATOM 1926 C CA . GLU A 1 236 ? -1.752 4.042 10.551 1.00 92.06 236 GLU A CA 1
ATOM 1927 C C . GLU A 1 236 ? -1.145 2.686 10.972 1.00 92.06 236 GLU A C 1
ATOM 1929 O O . GLU A 1 236 ? 0.011 2.423 10.642 1.00 92.06 236 GLU A O 1
ATOM 1934 N N . ASP A 1 237 ? -1.930 1.780 11.576 1.00 92.06 237 ASP A N 1
ATOM 1935 C CA . ASP A 1 237 ? -1.510 0.388 11.808 1.00 92.06 237 ASP A CA 1
ATOM 1936 C C . ASP A 1 237 ? -1.296 -0.339 10.467 1.00 92.06 237 ASP A C 1
ATOM 1938 O O . ASP A 1 237 ? -0.289 -1.021 10.285 1.00 92.06 237 ASP A O 1
ATOM 1942 N N . MET A 1 238 ? -2.190 -0.136 9.486 1.00 93.50 238 MET A N 1
ATOM 1943 C CA . MET A 1 238 ? -2.032 -0.685 8.127 1.00 93.50 238 MET A CA 1
ATOM 1944 C C . MET A 1 238 ? -0.768 -0.153 7.433 1.00 93.50 238 MET A C 1
ATOM 1946 O O . MET A 1 238 ? -0.049 -0.918 6.790 1.00 93.50 238 MET A O 1
ATOM 1950 N N . ILE A 1 239 ? -0.482 1.151 7.565 1.00 94.31 239 ILE A N 1
ATOM 1951 C CA . ILE A 1 239 ? 0.744 1.778 7.039 1.00 94.31 239 ILE A CA 1
ATOM 1952 C C . ILE A 1 239 ? 1.984 1.148 7.687 1.00 94.31 239 ILE A C 1
ATOM 1954 O O . ILE A 1 239 ? 2.956 0.861 6.988 1.00 94.31 239 ILE A O 1
ATOM 1958 N N . HIS A 1 240 ? 1.951 0.911 9.002 1.00 92.25 240 HIS A N 1
ATOM 1959 C CA . HIS A 1 240 ? 3.047 0.285 9.740 1.00 92.25 240 HIS A CA 1
ATOM 1960 C C . HIS A 1 240 ? 3.305 -1.155 9.295 1.00 92.25 240 HIS A C 1
ATOM 1962 O O . HIS A 1 240 ? 4.451 -1.512 9.016 1.00 92.25 240 HIS A O 1
ATOM 1968 N N . GLU A 1 241 ? 2.244 -1.951 9.178 1.00 92.94 241 GLU A N 1
ATOM 1969 C CA . GLU A 1 241 ? 2.313 -3.356 8.775 1.00 92.94 241 GLU A CA 1
ATOM 1970 C C . GLU A 1 241 ? 2.841 -3.505 7.339 1.00 92.94 241 GLU A C 1
ATOM 1972 O O . GLU A 1 241 ? 3.714 -4.336 7.077 1.00 92.94 241 GLU A O 1
ATOM 1977 N N . ILE A 1 242 ? 2.386 -2.639 6.422 1.00 94.25 242 ILE A N 1
ATOM 1978 C CA . ILE A 1 242 ? 2.871 -2.590 5.036 1.00 94.25 242 ILE A CA 1
ATOM 1979 C C . ILE A 1 242 ? 4.323 -2.112 4.955 1.00 94.25 242 ILE A C 1
ATOM 1981 O O . ILE A 1 242 ? 5.086 -2.660 4.168 1.00 94.25 242 ILE A O 1
ATOM 1985 N N . PHE A 1 243 ? 4.732 -1.104 5.731 1.00 92.31 243 PHE A N 1
ATOM 1986 C CA . PHE A 1 243 ? 6.093 -0.567 5.635 1.00 92.31 243 PHE A CA 1
ATOM 1987 C C . PHE A 1 243 ? 7.147 -1.483 6.276 1.00 92.31 243 PHE A C 1
ATOM 1989 O O . PHE A 1 243 ? 8.259 -1.584 5.761 1.00 92.31 243 PHE A O 1
ATOM 1996 N N . LYS A 1 244 ? 6.817 -2.165 7.382 1.00 89.12 244 LYS A N 1
ATOM 1997 C CA . LYS A 1 244 ? 7.737 -3.096 8.060 1.00 89.12 244 LYS A CA 1
ATOM 1998 C C . LYS A 1 244 ? 7.705 -4.534 7.535 1.00 89.12 244 LYS A C 1
ATOM 2000 O O . LYS A 1 244 ? 8.578 -5.299 7.930 1.00 89.12 244 LYS A O 1
ATOM 2005 N N . CYS A 1 245 ? 6.734 -4.895 6.695 1.00 91.19 245 CYS A N 1
ATOM 2006 C CA . CYS A 1 245 ? 6.454 -6.283 6.316 1.00 91.19 245 CYS A CA 1
ATOM 2007 C C . CYS A 1 245 ? 6.098 -7.183 7.513 1.00 91.19 245 CYS A C 1
ATOM 2009 O O . CYS A 1 245 ? 6.735 -8.208 7.745 1.00 91.19 245 CYS A O 1
ATOM 2011 N N . GLY A 1 246 ? 5.098 -6.785 8.303 1.00 89.44 246 GLY A N 1
ATOM 2012 C CA . GLY A 1 246 ? 4.651 -7.587 9.446 1.00 89.44 246 GLY A CA 1
ATOM 2013 C C .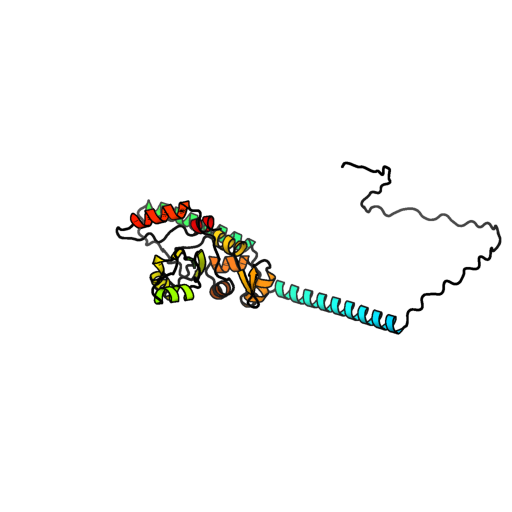 GLY A 1 246 ? 3.928 -8.887 9.056 1.00 89.44 246 GLY A C 1
ATOM 2014 O O . GLY A 1 246 ? 3.616 -9.135 7.888 1.00 89.44 246 GLY A O 1
ATOM 2015 N N . GLU A 1 247 ? 3.647 -9.729 10.053 1.00 90.38 247 GLU A N 1
ATOM 2016 C CA . GLU A 1 247 ? 3.031 -11.056 9.884 1.00 90.38 247 GLU A CA 1
ATOM 2017 C C . GLU A 1 247 ? 1.671 -11.009 9.167 1.00 90.38 247 GLU A C 1
ATOM 2019 O O . GLU A 1 247 ? 1.311 -11.935 8.440 1.00 90.38 247 GLU A O 1
ATOM 2024 N N . GLN A 1 248 ? 0.914 -9.923 9.343 1.00 92.94 248 GLN A N 1
ATOM 2025 C CA . GLN A 1 248 ? -0.435 -9.751 8.802 1.00 92.94 248 GLN A CA 1
ATOM 2026 C C . GLN A 1 248 ? -0.448 -8.991 7.467 1.00 92.94 248 GLN A C 1
ATOM 2028 O O . GLN A 1 248 ? -1.525 -8.707 6.932 1.00 92.94 248 GLN A O 1
ATOM 2033 N N . PHE A 1 249 ? 0.729 -8.717 6.882 1.00 94.06 249 PHE A N 1
ATOM 2034 C CA . PHE A 1 249 ? 0.894 -8.042 5.589 1.00 94.06 249 PHE A CA 1
ATOM 2035 C C . PHE A 1 249 ? -0.046 -8.590 4.507 1.00 94.06 249 PHE A C 1
ATOM 2037 O O . PHE A 1 249 ? -0.721 -7.820 3.826 1.00 94.06 249 PHE A O 1
ATOM 2044 N N . ASP A 1 250 ? -0.141 -9.917 4.373 1.00 93.00 250 ASP A N 1
ATOM 2045 C CA . ASP A 1 250 ? -0.956 -10.558 3.335 1.00 93.00 250 ASP A CA 1
ATOM 2046 C C . ASP A 1 250 ? -2.457 -10.275 3.498 1.00 93.00 250 ASP A C 1
ATOM 2048 O O . ASP A 1 250 ? -3.188 -10.227 2.508 1.00 93.00 250 ASP A O 1
ATOM 2052 N N . ASN A 1 251 ? -2.934 -10.069 4.726 1.00 94.25 251 ASN A N 1
ATOM 2053 C CA . ASN A 1 251 ? -4.340 -9.782 5.006 1.00 94.25 251 ASN A CA 1
ATOM 2054 C C . ASN A 1 251 ? -4.659 -8.304 4.734 1.00 94.25 251 ASN A C 1
ATOM 2056 O O . ASN A 1 251 ? -5.649 -8.009 4.060 1.00 94.25 251 ASN A O 1
ATOM 2060 N N . VAL A 1 252 ? -3.754 -7.387 5.102 1.00 94.94 252 VAL A N 1
ATOM 2061 C CA . VAL A 1 252 ? -3.838 -5.966 4.713 1.00 94.94 252 VAL A CA 1
ATOM 2062 C C . VAL A 1 252 ? -3.778 -5.810 3.187 1.00 94.94 252 VAL A C 1
ATOM 2064 O O . VAL A 1 252 ? -4.599 -5.107 2.595 1.00 94.94 252 VAL A O 1
ATOM 2067 N N . ALA A 1 253 ? -2.854 -6.510 2.525 1.00 94.06 253 ALA A N 1
ATOM 2068 C CA . ALA A 1 253 ? -2.683 -6.459 1.077 1.00 94.06 253 ALA A CA 1
ATOM 2069 C C . ALA A 1 253 ? -3.902 -7.013 0.320 1.00 94.06 253 ALA A C 1
ATOM 2071 O O . ALA A 1 253 ? -4.251 -6.473 -0.728 1.00 94.06 253 ALA A O 1
ATOM 2072 N N . LYS A 1 254 ? -4.579 -8.054 0.831 1.00 93.56 254 LYS A N 1
ATOM 2073 C CA . LYS A 1 254 ? -5.846 -8.563 0.262 1.00 93.56 254 LYS A CA 1
ATOM 2074 C C . LYS A 1 254 ? -7.003 -7.579 0.444 1.00 93.56 254 LYS A C 1
ATOM 2076 O O . LYS A 1 254 ? -7.768 -7.391 -0.500 1.00 93.56 254 LYS A O 1
ATOM 2081 N N . PHE A 1 255 ? -7.122 -6.972 1.629 1.00 93.75 255 PHE A N 1
ATOM 2082 C CA . PHE A 1 255 ? -8.186 -6.022 1.974 1.00 93.75 255 PHE A CA 1
ATOM 2083 C C . PHE A 1 255 ? -8.183 -4.788 1.061 1.00 93.75 255 PHE A C 1
ATOM 2085 O O . PHE A 1 255 ? -9.234 -4.367 0.572 1.00 93.75 255 PHE A O 1
ATOM 2092 N N . VAL A 1 256 ? -6.997 -4.244 0.779 1.00 94.88 256 VAL A N 1
ATOM 2093 C CA . VAL A 1 256 ? -6.826 -3.099 -0.122 1.00 94.88 256 VAL A CA 1
ATOM 2094 C C . VAL A 1 256 ? -6.878 -3.555 -1.588 1.00 94.88 256 VAL A C 1
ATOM 2096 O O . VAL A 1 256 ? -6.237 -4.529 -1.994 1.00 94.88 256 VAL A O 1
ATOM 2099 N N . LEU A 1 257 ? -7.661 -2.855 -2.411 1.00 95.25 257 LEU A N 1
ATOM 2100 C CA . LEU A 1 257 ? -7.711 -3.032 -3.866 1.00 95.25 257 LEU A CA 1
ATOM 2101 C C . LEU A 1 257 ? -6.453 -2.448 -4.540 1.00 95.25 257 LEU A C 1
ATOM 2103 O O . LEU A 1 257 ? -5.851 -1.525 -3.996 1.00 95.25 257 LEU A O 1
ATOM 2107 N N . PRO A 1 258 ? -6.067 -2.919 -5.743 1.00 96.38 258 PRO A N 1
ATOM 2108 C CA . PRO A 1 258 ? -4.974 -2.317 -6.506 1.00 96.38 258 PRO A CA 1
ATOM 2109 C C . PRO A 1 258 ? -5.158 -0.803 -6.675 1.00 96.38 258 PRO A C 1
ATOM 2111 O O . PRO A 1 258 ? -6.221 -0.334 -7.093 1.00 96.38 258 PRO A O 1
ATOM 2114 N N . PHE A 1 259 ? -4.113 -0.036 -6.363 1.00 96.25 259 PHE A N 1
ATOM 2115 C CA . PHE A 1 259 ? -4.125 1.418 -6.463 1.00 96.25 259 PHE A CA 1
ATOM 2116 C C . PHE A 1 259 ? -4.219 1.822 -7.929 1.00 96.25 259 PHE A C 1
ATOM 2118 O O . PHE A 1 259 ? -3.308 1.552 -8.708 1.00 96.25 259 PHE A O 1
ATOM 2125 N N . GLN A 1 260 ? -5.298 2.496 -8.311 1.00 93.94 260 GLN A N 1
ATOM 2126 C CA . GLN A 1 260 ? -5.408 3.091 -9.639 1.00 93.94 260 GLN A CA 1
ATOM 2127 C C . GLN A 1 260 ? -4.694 4.441 -9.638 1.00 93.94 260 GLN A C 1
ATOM 2129 O O . GLN A 1 260 ? -5.144 5.386 -8.986 1.00 93.94 260 GLN A O 1
ATOM 2134 N N . LEU A 1 261 ? -3.568 4.517 -10.340 1.00 93.19 261 LEU A N 1
ATOM 2135 C CA . LEU A 1 261 ? -2.740 5.713 -10.470 1.00 93.19 261 LEU A CA 1
ATOM 2136 C C . LEU A 1 261 ? -3.058 6.443 -11.786 1.00 93.19 261 LEU A C 1
ATOM 2138 O O . LEU A 1 261 ? -3.522 5.825 -12.748 1.00 93.19 261 LEU A O 1
ATOM 2142 N N . HIS A 1 262 ? -2.797 7.750 -11.859 1.00 90.75 262 HIS A N 1
ATOM 2143 C CA . HIS A 1 262 ? -2.911 8.475 -13.130 1.00 90.75 262 HIS A CA 1
ATOM 2144 C C . HIS A 1 262 ? -1.712 8.212 -14.047 1.00 90.75 262 HIS A C 1
ATOM 2146 O O . HIS A 1 262 ? -0.686 7.670 -13.634 1.00 90.75 262 HIS A O 1
ATOM 2152 N N . GLU A 1 263 ? -1.835 8.588 -15.321 1.00 84.69 263 GLU A N 1
ATOM 2153 C CA . GLU A 1 263 ? -0.680 8.582 -16.216 1.00 84.69 263 GLU A CA 1
ATOM 2154 C C . GLU A 1 263 ? 0.386 9.573 -15.71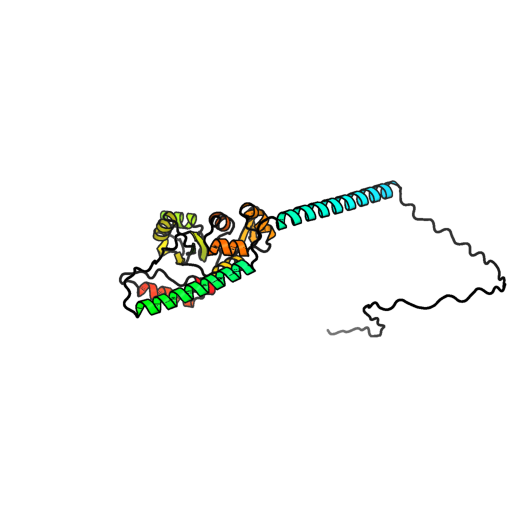6 1.00 84.69 263 GLU A C 1
ATOM 2156 O O . GLU A 1 263 ? 0.048 10.715 -15.399 1.00 84.69 263 GLU A O 1
ATOM 2161 N N . PRO A 1 264 ? 1.674 9.181 -15.668 1.00 80.44 264 PRO A N 1
ATOM 2162 C CA . PRO A 1 264 ? 2.732 10.078 -15.225 1.00 80.44 264 PRO A CA 1
ATOM 2163 C C . PRO A 1 264 ? 2.875 11.245 -16.201 1.00 80.44 264 PRO A C 1
ATOM 2165 O O . PRO A 1 264 ? 2.857 11.046 -17.421 1.00 80.44 264 PRO A O 1
ATOM 2168 N N . VAL A 1 265 ? 3.085 12.450 -15.662 1.00 76.62 265 VAL A N 1
ATOM 2169 C CA . VAL A 1 265 ? 3.241 13.688 -16.445 1.00 76.62 265 VAL A CA 1
ATOM 2170 C C . VAL A 1 265 ? 4.219 13.480 -17.611 1.00 76.62 265 VAL A C 1
ATOM 2172 O O . VAL A 1 265 ? 5.347 13.013 -17.423 1.00 76.62 265 VAL A O 1
ATOM 2175 N N . ARG A 1 266 ? 3.774 13.843 -18.825 1.00 58.75 266 ARG A N 1
ATOM 2176 C CA . ARG A 1 266 ? 4.340 13.472 -20.143 1.00 58.75 266 ARG A CA 1
ATOM 2177 C C . ARG A 1 266 ? 5.877 13.422 -20.225 1.00 58.75 266 ARG A C 1
ATOM 2179 O O . ARG A 1 266 ? 6.428 12.485 -20.804 1.00 58.75 266 ARG A O 1
ATOM 2186 N N . ARG A 1 267 ? 6.565 14.382 -19.598 1.00 56.44 267 ARG A N 1
ATOM 2187 C CA . ARG A 1 267 ? 8.036 14.508 -19.550 1.00 56.44 267 ARG A CA 1
ATOM 2188 C C . ARG A 1 267 ? 8.758 13.258 -19.007 1.00 56.44 267 ARG A C 1
ATOM 2190 O O . ARG A 1 267 ? 9.905 13.013 -19.374 1.00 56.44 267 ARG A O 1
ATOM 2197 N N . TRP A 1 268 ? 8.113 12.446 -18.163 1.00 59.59 268 TRP A N 1
ATOM 2198 C CA . TRP A 1 268 ? 8.700 11.199 -17.645 1.00 59.59 268 TRP A CA 1
ATOM 2199 C C . TRP A 1 268 ? 8.775 10.094 -18.710 1.00 59.59 268 TRP A C 1
ATOM 2201 O O . TRP A 1 268 ? 9.780 9.385 -18.804 1.00 59.59 268 TRP A O 1
ATOM 2211 N N . ARG A 1 269 ? 7.739 9.975 -19.554 1.00 55.38 269 ARG A N 1
ATOM 2212 C CA . ARG A 1 269 ? 7.647 8.966 -20.627 1.00 55.38 269 ARG A CA 1
ATOM 2213 C C . ARG A 1 269 ? 8.754 9.170 -21.665 1.00 55.38 269 ARG A C 1
ATOM 2215 O O . ARG A 1 269 ? 9.429 8.215 -22.036 1.00 55.38 269 ARG A O 1
ATOM 2222 N N . GLU A 1 270 ? 8.993 10.424 -22.045 1.00 53.47 270 GLU A N 1
ATOM 2223 C CA . GLU A 1 270 ? 10.062 10.836 -22.967 1.00 53.47 270 GLU A CA 1
ATOM 2224 C C . GLU A 1 270 ? 11.470 10.562 -22.399 1.00 53.47 270 GLU A C 1
ATOM 2226 O O . GLU A 1 270 ? 12.379 10.219 -23.154 1.00 53.47 270 GLU A O 1
ATOM 2231 N N . LYS A 1 271 ? 11.659 10.655 -21.072 1.00 55.69 271 LYS A N 1
ATOM 2232 C CA . LYS A 1 271 ? 12.945 10.348 -20.423 1.00 55.69 271 LYS A CA 1
ATOM 2233 C C . LYS A 1 271 ? 13.215 8.841 -20.359 1.00 55.69 271 LYS A C 1
ATOM 2235 O O . LYS A 1 271 ? 14.295 8.424 -20.760 1.00 55.69 271 LYS A O 1
ATOM 2240 N N . ARG A 1 272 ? 12.231 8.026 -19.942 1.00 53.16 272 ARG A N 1
ATOM 2241 C CA . ARG A 1 272 ? 12.339 6.549 -19.919 1.00 53.16 272 ARG A CA 1
ATOM 2242 C C . ARG A 1 272 ? 12.572 5.966 -21.317 1.00 53.16 272 ARG A C 1
ATOM 2244 O O . ARG A 1 272 ? 13.361 5.039 -21.439 1.00 53.16 272 ARG A O 1
ATOM 2251 N N . LEU A 1 273 ? 11.937 6.505 -22.366 1.00 47.75 273 LEU A N 1
ATOM 2252 C CA . LEU A 1 273 ? 12.196 6.050 -23.741 1.00 47.75 273 LEU A CA 1
ATOM 2253 C C . LEU A 1 273 ? 13.673 6.224 -24.135 1.00 47.75 273 LEU A C 1
ATOM 2255 O O . LEU A 1 273 ? 14.222 5.358 -24.804 1.00 47.75 273 LEU A O 1
ATOM 2259 N N . LYS A 1 274 ? 14.314 7.314 -23.688 1.00 43.19 274 LYS A N 1
ATOM 2260 C CA . LYS A 1 274 ? 15.732 7.594 -23.955 1.00 43.19 274 LYS A CA 1
ATOM 2261 C C . LYS A 1 274 ? 16.679 6.712 -23.134 1.00 43.19 274 LYS A C 1
ATOM 2263 O O . LYS A 1 274 ? 17.639 6.209 -23.707 1.00 43.19 274 LYS A O 1
ATOM 2268 N N . THR A 1 275 ? 16.415 6.464 -21.844 1.00 48.31 275 THR A N 1
ATOM 2269 C CA . THR A 1 275 ? 17.267 5.554 -21.045 1.00 48.31 275 THR A CA 1
ATOM 2270 C C . THR A 1 275 ? 17.214 4.114 -21.550 1.00 48.31 275 THR A C 1
ATOM 2272 O O . THR A 1 275 ? 18.262 3.506 -21.732 1.00 48.31 275 THR A O 1
ATOM 2275 N N . HIS A 1 276 ? 16.031 3.615 -21.930 1.00 43.69 276 HIS A N 1
ATOM 2276 C CA . HIS A 1 276 ? 15.886 2.267 -22.497 1.00 43.69 276 HIS A CA 1
ATOM 2277 C C . HIS A 1 276 ? 16.648 2.032 -23.818 1.00 43.69 276 HIS A C 1
ATOM 2279 O O . HIS A 1 276 ? 16.780 0.877 -24.209 1.00 43.69 276 HIS A O 1
ATOM 2285 N N . MET A 1 277 ? 17.116 3.078 -24.513 1.00 32.28 277 MET A N 1
ATOM 2286 C CA . MET A 1 277 ? 17.979 2.927 -25.697 1.00 32.28 277 MET A CA 1
ATOM 2287 C C . MET A 1 277 ? 19.474 3.025 -25.351 1.00 32.28 277 MET A C 1
ATOM 2289 O O . MET A 1 277 ? 20.290 2.407 -26.026 1.00 32.28 277 MET A O 1
ATOM 2293 N N . ALA A 1 278 ? 19.830 3.773 -24.300 1.00 42.44 278 ALA A N 1
ATOM 2294 C CA . ALA A 1 278 ? 21.214 3.977 -23.865 1.00 42.44 278 ALA A CA 1
ATOM 2295 C C . ALA A 1 278 ? 21.761 2.838 -22.982 1.00 42.44 278 ALA A C 1
ATOM 2297 O O . ALA A 1 278 ? 22.964 2.629 -22.931 1.00 42.44 278 ALA A O 1
ATOM 2298 N N . GLU A 1 279 ? 20.891 2.093 -22.297 1.00 45.97 279 GLU A N 1
ATOM 2299 C CA . GLU A 1 279 ? 21.261 1.046 -21.326 1.00 45.97 279 GLU A CA 1
ATOM 2300 C C . GLU A 1 279 ? 21.470 -0.345 -21.971 1.00 45.97 279 GLU A C 1
ATOM 2302 O O . GLU A 1 279 ? 21.492 -1.365 -21.284 1.00 45.97 279 GLU A O 1
ATOM 2307 N N . THR A 1 280 ? 21.637 -0.416 -23.297 1.00 38.66 280 THR A N 1
ATOM 2308 C CA . THR A 1 280 ? 21.780 -1.681 -24.052 1.00 38.66 280 THR A CA 1
ATOM 2309 C C . THR A 1 280 ? 23.214 -2.251 -24.025 1.00 38.66 280 THR A C 1
ATOM 2311 O O . THR A 1 280 ? 23.631 -2.924 -24.962 1.00 38.66 280 THR A O 1
ATOM 2314 N N . GLU A 1 281 ? 23.963 -2.015 -22.942 1.00 36.94 281 GLU A N 1
ATOM 2315 C CA . GLU A 1 281 ? 25.332 -2.515 -22.718 1.00 36.94 281 GLU A CA 1
ATOM 2316 C C . GLU A 1 281 ? 25.496 -3.160 -21.322 1.00 36.94 281 GLU A C 1
ATOM 2318 O O . GLU A 1 281 ? 26.353 -2.794 -20.525 1.00 36.94 281 GLU A O 1
ATOM 2323 N N . GLY A 1 282 ? 24.673 -4.173 -21.025 1.00 38.06 282 GLY A N 1
ATOM 2324 C CA . GLY A 1 282 ? 25.041 -5.237 -20.075 1.00 38.06 282 GLY A CA 1
ATOM 2325 C C . GLY A 1 282 ? 24.211 -5.363 -18.795 1.00 38.06 282 GLY A C 1
ATOM 2326 O O . GLY A 1 282 ? 23.866 -6.485 -18.427 1.00 38.06 282 GLY A O 1
ATOM 2327 N N . GLU A 1 283 ? 23.828 -4.264 -18.140 1.00 32.62 283 GLU A N 1
ATOM 2328 C CA . GLU A 1 283 ? 23.057 -4.310 -16.885 1.00 32.62 283 GLU A CA 1
ATOM 2329 C C . GLU A 1 283 ? 21.860 -3.354 -16.908 1.00 32.62 283 GLU A C 1
ATOM 2331 O O . GLU A 1 283 ? 21.993 -2.152 -17.116 1.00 32.62 283 GLU A O 1
ATOM 2336 N N . ILE A 1 284 ? 20.663 -3.894 -16.665 1.00 39.12 284 ILE A N 1
ATOM 2337 C CA . ILE A 1 284 ? 19.428 -3.106 -16.590 1.00 39.12 284 ILE A CA 1
ATOM 2338 C C . ILE A 1 284 ? 19.356 -2.457 -15.193 1.00 39.12 284 ILE A C 1
ATOM 2340 O O . ILE A 1 284 ? 19.322 -3.191 -14.201 1.00 39.12 284 ILE A O 1
ATOM 2344 N N . PRO A 1 285 ? 19.280 -1.118 -15.068 1.00 39.78 285 PRO A N 1
ATOM 2345 C CA . PRO A 1 285 ? 19.223 -0.457 -13.767 1.00 39.78 285 PRO A CA 1
ATOM 2346 C C . PRO A 1 285 ? 17.827 -0.609 -13.148 1.00 39.78 285 PRO A C 1
ATOM 2348 O O . PRO A 1 285 ? 16.894 0.152 -13.416 1.00 39.78 285 PRO A O 1
ATOM 2351 N N . TYR A 1 286 ? 17.674 -1.635 -12.308 1.00 45.78 286 TYR A N 1
ATOM 2352 C CA . TYR A 1 286 ? 16.381 -2.021 -11.734 1.00 45.78 286 TYR A CA 1
ATOM 2353 C C . TYR A 1 286 ? 15.857 -1.096 -10.626 1.00 45.78 286 TYR A C 1
ATOM 2355 O O . TYR A 1 286 ? 14.670 -1.155 -10.315 1.00 45.78 286 TYR A O 1
ATOM 2363 N N . GLU A 1 287 ? 16.676 -0.191 -10.087 1.00 49.91 287 GLU A N 1
ATOM 2364 C CA . GLU A 1 287 ? 16.215 0.873 -9.188 1.00 49.91 287 GLU A CA 1
ATOM 2365 C C . GLU A 1 287 ? 15.817 2.125 -9.981 1.00 49.91 287 GLU A C 1
ATOM 2367 O O . GLU A 1 287 ? 16.496 3.151 -9.983 1.00 49.91 287 GLU A O 1
ATOM 2372 N N . THR A 1 288 ? 14.654 2.074 -10.639 1.00 56.62 288 THR A N 1
ATOM 2373 C CA . THR A 1 288 ? 13.968 3.339 -10.944 1.00 56.62 288 THR A CA 1
ATOM 2374 C C . THR A 1 288 ? 13.357 3.854 -9.643 1.00 56.62 288 THR A C 1
ATOM 2376 O O . THR A 1 288 ? 12.663 3.092 -8.979 1.00 56.62 288 THR A O 1
ATOM 2379 N N . ASP A 1 289 ? 13.546 5.132 -9.297 1.00 70.38 289 ASP A N 1
ATOM 2380 C CA . ASP A 1 289 ? 12.916 5.761 -8.123 1.00 70.38 289 ASP A CA 1
ATOM 2381 C C . ASP A 1 289 ? 11.372 5.669 -8.179 1.00 70.38 289 ASP A C 1
ATOM 2383 O O . ASP A 1 289 ? 10.688 6.601 -8.619 1.00 70.38 289 ASP A O 1
ATOM 2387 N N . VAL A 1 290 ? 10.794 4.564 -7.700 1.00 83.38 290 VAL A N 1
ATOM 2388 C CA . VAL A 1 290 ? 9.337 4.350 -7.683 1.00 83.38 290 VAL A CA 1
ATOM 2389 C C . VAL A 1 290 ? 8.651 5.431 -6.860 1.00 83.38 290 VAL A C 1
ATOM 2391 O O . VAL A 1 290 ? 7.607 5.939 -7.250 1.00 83.38 290 VAL A O 1
ATOM 2394 N N . ASN A 1 291 ? 9.294 5.875 -5.783 1.00 87.94 291 ASN A N 1
ATOM 2395 C CA . ASN A 1 291 ? 8.808 6.955 -4.931 1.00 87.94 291 ASN A CA 1
ATOM 2396 C C . ASN A 1 291 ? 8.665 8.290 -5.695 1.00 87.94 291 ASN A C 1
ATOM 2398 O O . ASN A 1 291 ? 7.697 9.016 -5.474 1.00 87.94 291 ASN A O 1
ATOM 2402 N N . LYS A 1 292 ? 9.567 8.588 -6.647 1.00 85.38 292 LYS A N 1
ATOM 2403 C CA . LYS A 1 292 ? 9.455 9.764 -7.534 1.00 85.38 292 LYS A CA 1
ATOM 2404 C C . LYS A 1 292 ? 8.407 9.548 -8.628 1.00 85.38 292 LYS A C 1
ATOM 2406 O O . LYS A 1 292 ? 7.698 10.487 -8.969 1.00 85.38 292 LYS A O 1
ATOM 2411 N N . LEU A 1 293 ? 8.279 8.326 -9.149 1.00 84.69 293 LEU A N 1
ATOM 2412 C CA . LEU A 1 293 ? 7.241 7.976 -10.123 1.00 84.69 293 LEU A CA 1
ATOM 2413 C C . LEU A 1 293 ? 5.830 8.123 -9.528 1.00 84.69 293 LEU A C 1
ATOM 2415 O O . LEU A 1 293 ? 4.989 8.773 -10.137 1.00 84.69 293 LEU A O 1
ATOM 2419 N N . VAL A 1 294 ? 5.584 7.595 -8.324 1.00 88.81 294 VAL A N 1
ATOM 2420 C CA . VAL A 1 294 ? 4.295 7.732 -7.622 1.00 88.81 294 VAL A CA 1
ATOM 2421 C C . VAL A 1 294 ? 3.965 9.198 -7.359 1.00 88.81 294 VAL A C 1
ATOM 2423 O O . VAL A 1 294 ? 2.840 9.614 -7.608 1.00 88.81 294 VAL A O 1
ATOM 2426 N N . ALA A 1 295 ? 4.944 10.010 -6.949 1.00 88.00 295 ALA A N 1
ATOM 2427 C CA . ALA A 1 295 ? 4.745 11.448 -6.759 1.00 88.00 295 ALA A CA 1
ATOM 2428 C C . ALA A 1 295 ? 4.318 12.193 -8.047 1.00 88.00 295 ALA A C 1
ATOM 2430 O O . ALA A 1 295 ? 3.732 13.265 -7.950 1.00 88.00 295 ALA A O 1
ATOM 2431 N N . LEU A 1 296 ? 4.580 11.631 -9.236 1.00 85.94 296 LEU A N 1
ATOM 2432 C CA . LEU A 1 296 ? 4.153 12.158 -10.542 1.00 85.94 296 LEU A CA 1
ATOM 2433 C C . LEU A 1 296 ? 2.858 11.525 -11.086 1.00 85.94 296 LEU A C 1
ATOM 2435 O O . LEU A 1 296 ? 2.387 11.948 -12.143 1.00 85.94 296 LEU A O 1
ATOM 2439 N N . MET A 1 297 ? 2.330 10.493 -10.422 1.00 84.62 297 MET A N 1
ATOM 2440 C CA . MET A 1 297 ? 1.101 9.763 -10.784 1.00 84.62 297 MET A CA 1
ATOM 2441 C C . MET A 1 297 ? -0.022 9.929 -9.738 1.00 84.62 297 MET A C 1
ATOM 2443 O O . MET A 1 297 ? -1.093 9.324 -9.877 1.00 84.62 297 MET A O 1
ATOM 2447 N N . ASN A 1 298 ? 0.253 10.705 -8.683 1.00 79.25 298 ASN A N 1
ATOM 2448 C CA . ASN A 1 298 ? -0.660 11.045 -7.592 1.00 79.25 298 ASN A CA 1
ATOM 2449 C C . ASN A 1 298 ? -1.615 12.183 -7.952 1.00 79.25 298 ASN A C 1
ATOM 2451 O O . ASN A 1 298 ? -1.261 13.031 -8.793 1.00 79.25 298 ASN A O 1
#

InterPro domains:
  IPR012988 Large ribosomal subunit protein uL30, N-terminal, eukaryota [PF08079] (54-119)
  IPR016082 Large ribosomal subunit protein uL30-like, ferredoxin-like fold domain [PF00327] (138-187)
  IPR035808 Large ribosomal subunit protein uL30, eukaryota/archaea [cd01657] (137-298)
  IPR036919 Large ribosomal subunit protein uL30, ferredoxin-like fold domain superfamily [G3DSA:3.30.1390.20] (140-291)
  IPR036919 Large ribosomal subunit protein uL30, ferredoxin-like fold domain superfamily [SSF55129] (138-297)
  IPR039699 Large ribosomal subunit protein uL30 [PTHR11524] (49-298)

Secondary structure (DSSP, 8-state):
---------------------------PPPPP-----------------------HHHHHHHHHHHHHHHHHHHHHHHHHHHHHHHHTTS----HHHHHHHHHHHHHHHHHHHHHHHHHHHS-----------SS-EEEEEE-S--TT--HHHHHHHHHTT--STTEEEEEE--HHHHHHHHHHGGGEEEEPPPHHHHHHHHHHH-EEEETTEEEE---HHHHHHHHGGGT--SHHHHHHHHHHT-TTHHHHHHHBPPEEPPPPPTHHHHHHHHHHHH--SS-------HHHHHHTT-

Sequence (298 aa):
MVHSQQQQQLQSVAFISCCPSSYAKFWDPPPFLNSFYSLPLISTMESEKKLNYVPETLLKKRKINERAAVEAAQQRAEMRKKQRKASLRTTFKRADQFVKEYRKQEKEDARLKVLNKQRKTGKAKHPALETAKPDQVLLVIRTKNTHNVHPKIKKTLRYLRLSSMNEGVFVRLDENTRRQLKTVLAYITYGEPNLNTVRDLLLKRGYTLIDNKRTAISDNMMVEERLGEHGIICVEDMIHEIFKCGEQFDNVAKFVLPFQLHEPVRRWREKRLKTHMAETEGEIPYETDVNKLVALMN

Mean predicted aligned error: 16.05 Å

Organism: NCBI:txid1263082

Radius of gyration: 36.2 Å; Cα contacts (8 Å, |Δi|>4): 232; chains: 1; bounding box: 109×68×87 Å